Protein AF-A0A938U1B6-F1 (afdb_monomer_lite)

Secondary structure (DSSP, 8-state):
--------------PPP------PPTTPPPB-TTSSBHHHHHHHHHH--EEE-TTS-EEE---EEEEE--S-TTSS---TT--HHHHHHHHT---B--EEEEESSSEEEEEE--TTS---EEEEEEE--TTSEEEEEEEE--BTT-SSSHHHHHHHHHHHHHH-EEEEEEE-TTS-EEEEEEETT--SS---SSSS--SS--SSEEPPPEEEETTTTTTSEEEEEEEETTS-TTGGGHHHHEEEEE-

Sequence (247 aa):
MSPLNHLGIRSSSTTPASAAAATTRAGESPAGRDGVPLALHAAAEQQEQQYTNEDGTTRTVRYDGREMPFGSVNRAQLPAGSFAAMLRKMQGSRDAGNAMVVADNATLHTLTYCYGTHKPMEAWLTKVPEDGKLKMNMLLTPSTHAGSTPEDKRKNFDLFGRTNVYNLEVIYPDDTRDRMKFDVQGNSPPVHDAKNPAERGETATASPEFTIDLKKWAGKDVRIRGWADGSAGAEGYIEHRETILHL

pLDDT: mean 75.56, std 18.54, range [31.98, 97.81]

Structure (mmCIF, N/CA/C/O backbone):
data_AF-A0A938U1B6-F1
#
_entry.id   AF-A0A938U1B6-F1
#
loop_
_atom_site.group_PDB
_atom_site.id
_atom_site.type_symbol
_atom_site.label_atom_id
_atom_site.label_alt_id
_atom_site.label_comp_id
_atom_site.label_asym_id
_atom_site.label_entity_id
_atom_site.label_seq_id
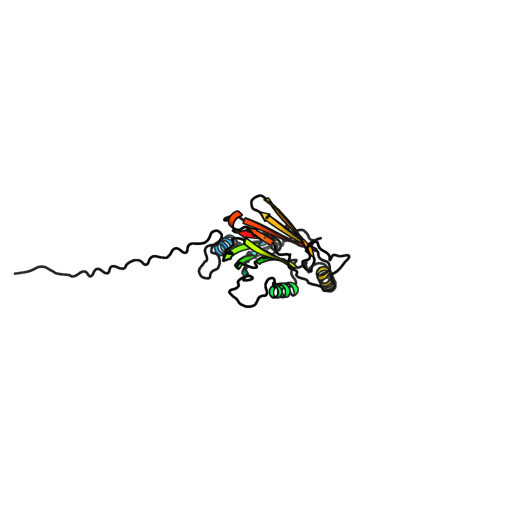_atom_site.pdbx_PDB_ins_code
_atom_site.Cartn_x
_atom_site.Cartn_y
_atom_site.Cartn_z
_atom_site.occupancy
_atom_site.B_iso_or_equiv
_atom_site.auth_seq_id
_atom_site.auth_comp_id
_atom_site.auth_asym_id
_atom_site.auth_atom_id
_atom_site.pdbx_PDB_model_num
ATOM 1 N N . MET A 1 1 ? -62.631 43.505 53.073 1.00 39.62 1 MET A N 1
ATOM 2 C CA . MET A 1 1 ? -62.264 43.815 51.673 1.00 39.62 1 MET A CA 1
ATOM 3 C C . MET A 1 1 ? -60.779 43.524 51.497 1.00 39.62 1 MET A C 1
ATOM 5 O O . MET A 1 1 ? -60.058 43.718 52.467 1.00 39.62 1 MET A O 1
ATOM 9 N N . SER A 1 2 ? -60.402 43.052 50.300 1.00 34.91 2 SER A N 1
ATOM 10 C CA . SER A 1 2 ? -59.118 42.460 49.850 1.00 34.91 2 SER A CA 1
ATOM 11 C C . SER A 1 2 ? -59.085 40.925 49.816 1.00 34.91 2 SER A C 1
ATOM 13 O O . SER A 1 2 ? -58.928 40.296 50.861 1.00 34.91 2 SER A O 1
ATOM 15 N N . PRO A 1 3 ? -59.175 40.312 48.619 1.00 44.16 3 PRO A N 1
ATOM 16 C CA . PRO A 1 3 ? -58.625 38.995 48.348 1.00 44.16 3 PRO A CA 1
ATOM 17 C C . PRO A 1 3 ? -57.293 39.069 47.582 1.00 44.16 3 PRO A C 1
ATOM 19 O O . PRO A 1 3 ? -57.004 40.012 46.845 1.00 44.16 3 PRO A O 1
ATOM 22 N N . LEU A 1 4 ? -56.498 38.029 47.817 1.00 36.12 4 LEU A N 1
ATOM 23 C CA . LEU A 1 4 ? -55.149 37.768 47.331 1.00 36.12 4 LEU A CA 1
ATOM 24 C C . LEU A 1 4 ? -55.102 37.268 45.874 1.00 36.12 4 LEU A C 1
ATOM 26 O O . LEU A 1 4 ? -55.950 36.501 45.429 1.00 36.12 4 LEU A O 1
ATOM 30 N N . ASN A 1 5 ? -54.031 37.699 45.207 1.00 39.53 5 ASN A N 1
ATOM 31 C CA . ASN A 1 5 ? -53.313 37.176 44.038 1.00 39.53 5 ASN A CA 1
ATOM 32 C C . ASN A 1 5 ? -53.660 35.774 43.488 1.00 39.53 5 ASN A C 1
ATOM 34 O O . ASN A 1 5 ? -53.500 34.767 44.173 1.00 39.53 5 ASN A O 1
ATOM 38 N N . HIS A 1 6 ? -53.850 35.711 42.163 1.00 35.19 6 HIS A N 1
ATOM 39 C CA . HIS A 1 6 ? -53.459 34.567 41.331 1.00 35.19 6 HIS A CA 1
ATOM 40 C C . HIS A 1 6 ? -52.588 35.044 40.155 1.00 35.19 6 HIS A C 1
ATOM 42 O O . HIS A 1 6 ? -53.085 35.618 39.191 1.00 35.19 6 HIS A O 1
ATOM 48 N N . LEU A 1 7 ? -51.279 34.781 40.236 1.00 40.59 7 LEU A N 1
ATOM 49 C CA . LEU A 1 7 ? -50.362 34.771 39.094 1.00 40.59 7 LEU A CA 1
ATOM 50 C C . LEU A 1 7 ? -50.188 33.315 38.655 1.00 40.59 7 LEU A C 1
ATOM 52 O O . LEU A 1 7 ? -49.703 32.482 39.419 1.00 40.59 7 LEU A O 1
ATOM 56 N N . GLY A 1 8 ? -50.631 33.008 37.437 1.00 31.98 8 GLY A N 1
ATOM 57 C CA . GLY A 1 8 ? -50.457 31.704 36.810 1.00 31.98 8 GLY A CA 1
ATOM 58 C C . GLY A 1 8 ? -49.044 31.539 36.255 1.00 31.98 8 GLY A C 1
ATOM 59 O O . GLY A 1 8 ? -48.607 32.330 35.422 1.00 31.98 8 GLY A O 1
ATOM 60 N N . ILE A 1 9 ? -48.353 30.482 36.678 1.00 38.78 9 ILE A N 1
ATOM 61 C CA . ILE A 1 9 ? -47.115 30.004 36.056 1.00 38.78 9 ILE A CA 1
ATOM 62 C C . ILE A 1 9 ? -47.492 28.840 35.135 1.00 38.78 9 ILE A C 1
ATOM 64 O O . ILE A 1 9 ? -47.982 27.807 35.587 1.00 38.78 9 ILE A O 1
ATOM 68 N N . ARG A 1 10 ? -47.283 29.021 33.826 1.00 35.53 10 ARG A N 1
ATOM 69 C CA . ARG A 1 10 ? -47.356 27.944 32.831 1.00 35.53 10 ARG A CA 1
ATOM 70 C C . ARG A 1 10 ? -46.094 27.089 32.943 1.00 35.53 10 ARG A C 1
ATOM 72 O O . ARG A 1 10 ? -44.995 27.582 32.717 1.00 35.53 10 ARG A O 1
ATOM 79 N N . SER A 1 11 ? -46.273 25.815 33.273 1.00 34.19 11 SER A N 1
ATOM 80 C CA . SER A 1 11 ? -45.256 24.769 33.160 1.00 34.19 11 SER A CA 1
ATOM 81 C C . SER A 1 11 ? -45.186 24.300 31.703 1.00 34.19 11 SER A C 1
ATOM 83 O O . SER A 1 11 ? -46.163 23.769 31.177 1.00 34.19 11 SER A O 1
ATOM 85 N N . SER A 1 12 ? -44.054 24.529 31.034 1.00 34.47 12 SER A N 1
ATOM 86 C CA . SER A 1 12 ? -43.711 23.894 29.760 1.00 34.47 12 SER A CA 1
ATOM 87 C C . SER A 1 12 ? -42.763 22.730 30.040 1.00 34.47 12 SER A C 1
ATOM 89 O O . SER A 1 12 ? -41.571 22.931 30.270 1.00 34.47 12 SER A O 1
ATOM 91 N N . SER A 1 13 ? -43.301 21.512 30.050 1.00 32.75 13 SER A N 1
ATOM 92 C CA . SER A 1 13 ? -42.520 20.279 30.103 1.00 32.75 13 SER A CA 1
ATOM 93 C C . SER A 1 13 ? -41.942 19.981 28.720 1.00 32.75 13 SER A C 1
ATOM 95 O O . SER A 1 13 ? -42.639 19.466 27.845 1.00 32.75 13 SER A O 1
ATOM 97 N N . THR A 1 14 ? -40.671 20.308 28.512 1.00 36.09 14 THR A N 1
ATOM 98 C CA . THR A 1 14 ? -39.920 19.865 27.335 1.00 36.09 14 THR A CA 1
ATOM 99 C C . THR A 1 14 ? -39.273 18.526 27.667 1.00 36.09 14 THR A C 1
ATOM 101 O O . THR A 1 14 ? -38.327 18.457 28.448 1.00 36.09 14 THR A O 1
ATOM 104 N N . THR A 1 15 ? -39.807 17.446 27.104 1.00 36.59 15 THR A N 1
ATOM 105 C CA . THR A 1 15 ? -39.179 16.121 27.121 1.00 36.59 15 THR A CA 1
ATOM 106 C C . THR A 1 15 ? -37.847 16.196 26.363 1.00 36.59 15 THR A C 1
ATOM 108 O O . THR A 1 15 ? -37.857 16.635 25.210 1.00 36.59 15 THR A O 1
ATOM 111 N N . PRO A 1 16 ? -36.698 15.789 26.932 1.00 35.81 16 PRO A N 1
ATOM 112 C CA . PRO A 1 16 ? -35.475 15.695 26.151 1.00 35.81 16 PRO A CA 1
ATOM 113 C C . PRO A 1 16 ? -35.579 14.505 25.192 1.00 35.81 16 PRO A C 1
ATOM 115 O O . PRO A 1 16 ? -35.903 13.384 25.589 1.00 35.81 16 PRO A O 1
ATOM 118 N N . ALA A 1 17 ? -35.322 14.776 23.913 1.00 36.19 17 ALA A N 1
ATOM 119 C CA . ALA A 1 17 ? -35.191 13.765 22.880 1.00 36.19 17 ALA A CA 1
ATOM 120 C C . ALA A 1 17 ? -34.082 12.774 23.268 1.00 36.19 17 ALA A C 1
ATOM 122 O O . ALA A 1 17 ? -32.945 13.164 23.533 1.00 36.19 17 ALA A O 1
ATOM 123 N N . SER A 1 18 ? -34.429 11.489 23.297 1.00 34.28 18 SER A N 1
ATOM 124 C CA . SER A 1 18 ? -33.468 10.394 23.368 1.00 34.28 18 SER A CA 1
ATOM 125 C C . SER A 1 18 ? -32.568 10.466 22.133 1.00 34.28 18 SER A C 1
ATOM 127 O O . SER A 1 18 ? -33.014 10.235 21.010 1.00 34.28 18 SER A O 1
ATOM 129 N N . ALA A 1 19 ? -31.300 10.823 22.340 1.00 34.53 19 ALA A N 1
ATOM 130 C CA . ALA A 1 19 ? -30.261 10.577 21.358 1.00 34.53 19 ALA A CA 1
ATOM 131 C C . ALA A 1 19 ? -30.097 9.057 21.249 1.00 34.53 19 ALA A C 1
ATOM 133 O O . ALA A 1 19 ? -29.656 8.403 22.195 1.00 34.53 19 ALA A O 1
ATOM 134 N N . ALA A 1 20 ? -30.500 8.493 20.112 1.00 34.78 20 ALA A N 1
ATOM 135 C CA . ALA A 1 20 ? -30.163 7.125 19.765 1.00 34.78 20 ALA A CA 1
ATOM 136 C C . ALA A 1 20 ? -28.633 7.022 19.716 1.00 34.78 20 ALA A C 1
ATOM 138 O O . ALA A 1 20 ? -27.992 7.609 18.845 1.00 34.78 20 ALA A O 1
ATOM 139 N N . ALA A 1 21 ? -28.044 6.317 20.681 1.00 35.62 21 ALA A N 1
ATOM 140 C CA . ALA A 1 21 ? -26.639 5.954 20.631 1.00 35.62 21 ALA A CA 1
ATOM 141 C C . ALA A 1 21 ? -26.444 5.037 19.417 1.00 35.62 21 ALA A C 1
ATOM 143 O O . ALA A 1 21 ? -26.919 3.899 19.409 1.00 35.62 21 ALA A O 1
ATOM 144 N N . AL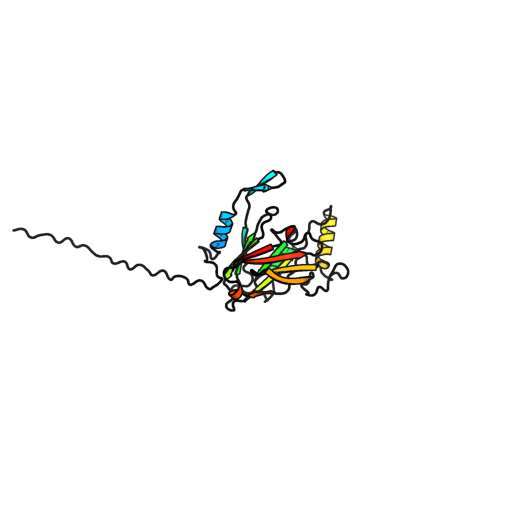A A 1 22 ? -25.797 5.554 18.372 1.00 42.47 22 ALA A N 1
ATOM 145 C CA . ALA A 1 22 ? -25.368 4.754 17.238 1.00 42.47 22 ALA A CA 1
ATOM 146 C C . ALA A 1 22 ? -24.480 3.625 17.774 1.00 42.47 22 ALA A C 1
ATOM 148 O O . ALA A 1 22 ? -23.409 3.869 18.324 1.00 42.47 22 ALA A O 1
ATOM 149 N N . THR A 1 23 ? -24.976 2.393 17.698 1.00 43.81 23 THR A N 1
ATOM 150 C CA . THR A 1 23 ? -24.234 1.212 18.131 1.00 43.81 23 THR A CA 1
ATOM 151 C C . THR A 1 23 ? -23.171 0.940 17.073 1.00 43.81 23 THR A C 1
ATOM 153 O O . THR A 1 23 ? -23.489 0.418 16.007 1.00 43.81 23 THR A O 1
ATOM 156 N N . THR A 1 24 ? -21.930 1.352 17.323 1.00 54.09 24 THR A N 1
ATOM 157 C CA . THR A 1 24 ? -20.791 1.019 16.461 1.00 54.09 24 THR A CA 1
ATOM 158 C C . THR A 1 24 ? -20.561 -0.491 16.495 1.00 54.09 24 THR A C 1
ATOM 160 O O . THR A 1 24 ? -20.543 -1.104 17.568 1.00 54.09 24 THR A O 1
ATOM 163 N N . ARG A 1 25 ? -20.437 -1.125 15.321 1.00 58.84 25 ARG A N 1
ATOM 164 C CA . ARG A 1 25 ? -20.081 -2.550 15.243 1.00 58.84 25 ARG A CA 1
ATOM 165 C C . ARG A 1 25 ? -18.622 -2.731 15.678 1.00 58.84 25 ARG A C 1
ATOM 167 O O . ARG A 1 25 ? -17.816 -1.809 15.581 1.00 58.84 25 ARG A O 1
ATOM 174 N N . ALA A 1 26 ? -18.275 -3.927 16.154 1.00 55.03 26 ALA A N 1
ATOM 175 C CA . ALA A 1 26 ? -16.887 -4.258 16.477 1.00 55.03 26 ALA A CA 1
ATOM 176 C C . ALA A 1 26 ? -15.995 -4.044 15.237 1.00 55.03 26 ALA A C 1
ATOM 178 O O . ALA A 1 26 ? -16.242 -4.652 14.196 1.00 55.03 26 ALA A O 1
ATOM 179 N N . GLY A 1 27 ? -15.004 -3.160 15.365 1.00 56.97 27 GLY A N 1
ATOM 180 C CA . GLY A 1 27 ? -14.066 -2.772 14.307 1.00 56.97 27 GLY A CA 1
ATOM 181 C C . GLY A 1 27 ? -14.443 -1.536 13.483 1.00 56.97 27 GLY A C 1
ATOM 182 O O . GLY A 1 27 ? -13.668 -1.120 12.626 1.00 56.97 27 GLY A O 1
ATOM 183 N N . GLU A 1 28 ? -15.611 -0.921 13.711 1.00 62.47 28 GLU A N 1
ATOM 184 C CA . GLU A 1 28 ? -15.949 0.368 13.092 1.00 62.47 28 GLU A CA 1
ATOM 185 C C . GLU A 1 28 ? -15.424 1.526 13.937 1.00 62.47 28 GLU A C 1
ATOM 187 O O . GLU A 1 28 ? -15.750 1.660 15.121 1.00 62.47 28 GLU A O 1
ATOM 192 N N . SER A 1 29 ? -14.646 2.409 13.308 1.00 66.38 29 SER A N 1
ATOM 193 C CA . SER A 1 29 ? -14.260 3.664 13.945 1.00 66.38 29 SER A CA 1
ATOM 194 C C . SER A 1 29 ? -15.467 4.607 14.035 1.00 66.38 29 SER A C 1
ATOM 196 O O . SER A 1 29 ? -16.213 4.733 13.060 1.00 66.38 29 SER A O 1
ATOM 198 N N . PRO A 1 30 ? -15.659 5.328 15.157 1.00 70.88 30 PRO A N 1
ATOM 199 C CA . PRO A 1 30 ? -16.681 6.363 15.247 1.00 70.88 30 PRO A CA 1
ATOM 200 C C . PRO A 1 30 ? -16.504 7.398 14.128 1.00 70.88 30 PRO A C 1
ATOM 202 O O . PRO A 1 30 ? -15.424 7.977 13.973 1.00 70.88 30 PRO A O 1
ATOM 205 N N . ALA A 1 31 ? -17.559 7.629 13.349 1.00 67.50 31 ALA A N 1
ATOM 206 C CA . ALA A 1 31 ? -17.543 8.582 12.247 1.00 67.50 31 ALA A CA 1
ATOM 207 C C . ALA A 1 31 ? -17.801 10.020 12.733 1.00 67.50 31 ALA A C 1
ATOM 209 O O . ALA A 1 31 ? -18.664 10.265 13.578 1.00 67.50 31 ALA A O 1
ATOM 210 N N . GLY A 1 32 ? -17.047 10.973 12.185 1.00 64.56 32 GLY A N 1
ATOM 211 C CA . 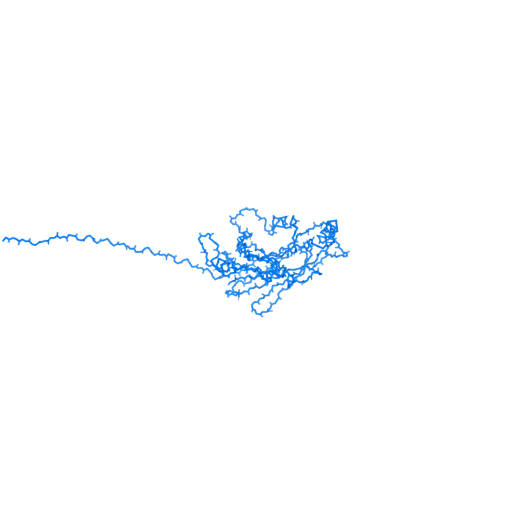GLY A 1 32 ? -17.211 12.410 12.380 1.00 64.56 32 GLY A CA 1
ATOM 212 C C . GLY A 1 32 ? -18.303 13.013 11.495 1.00 64.56 32 GLY A C 1
ATOM 213 O O . GLY A 1 32 ? -19.077 12.302 10.852 1.00 64.56 32 GLY A O 1
ATOM 214 N N . ARG A 1 33 ? -18.358 14.352 11.454 1.00 56.12 33 ARG A N 1
ATOM 215 C CA . ARG A 1 33 ? -19.438 15.138 10.818 1.00 56.12 33 ARG A CA 1
ATOM 216 C C . ARG A 1 33 ? -19.675 14.826 9.329 1.00 56.12 33 ARG A C 1
ATOM 218 O O . ARG A 1 33 ? -20.780 15.069 8.860 1.00 56.12 33 ARG A O 1
ATOM 225 N N . ASP A 1 34 ? -18.700 14.209 8.658 1.00 64.69 34 ASP A N 1
ATOM 226 C CA . ASP A 1 34 ? -18.718 13.896 7.223 1.00 64.69 34 ASP A CA 1
ATOM 227 C C . ASP A 1 34 ? -18.540 12.393 6.914 1.00 64.69 34 ASP A C 1
ATOM 229 O O . ASP A 1 34 ? -18.235 12.015 5.787 1.00 64.69 34 ASP A O 1
ATOM 233 N N . GLY A 1 35 ? -18.692 11.510 7.908 1.00 68.25 35 GLY A N 1
ATOM 234 C CA . GLY A 1 35 ? -18.489 10.066 7.727 1.00 68.25 35 GLY A CA 1
ATOM 235 C C . GLY A 1 35 ? -17.031 9.605 7.846 1.00 68.25 35 GLY A C 1
ATOM 236 O O . GLY A 1 35 ? -16.793 8.408 7.947 1.00 68.25 35 GLY A O 1
ATOM 237 N N . VAL A 1 36 ? -16.067 10.531 7.892 1.00 72.44 36 VAL A N 1
ATOM 238 C CA . VAL A 1 36 ? -14.632 10.260 8.106 1.00 72.44 36 VAL A CA 1
ATOM 239 C C . VAL A 1 36 ? -14.374 9.843 9.563 1.00 72.44 36 VAL A C 1
ATOM 241 O O . VAL A 1 36 ? -14.959 10.450 10.462 1.00 72.44 36 VAL A O 1
ATOM 244 N N . PRO A 1 37 ? -13.502 8.855 9.849 1.00 80.25 37 PRO A N 1
ATOM 245 C CA . PRO A 1 37 ? -13.178 8.449 11.216 1.00 80.25 37 PRO A CA 1
ATOM 246 C C . PRO A 1 37 ? -12.683 9.609 12.082 1.00 80.25 37 PRO A C 1
ATOM 248 O O . PRO A 1 37 ? -11.745 10.313 11.710 1.00 80.25 37 PRO A O 1
ATOM 251 N N . LEU A 1 38 ? -13.240 9.757 13.287 1.00 82.50 38 LEU A N 1
ATOM 252 C CA . LEU A 1 38 ? -12.727 10.712 14.279 1.00 82.50 38 LEU A CA 1
ATOM 253 C C . LEU A 1 38 ? -11.267 10.420 14.645 1.00 82.50 38 LEU A C 1
ATOM 255 O O . LEU A 1 38 ? -10.491 11.347 14.855 1.00 82.50 38 LEU A O 1
ATOM 259 N N . ALA A 1 39 ? -10.888 9.140 14.674 1.00 81.94 39 ALA A N 1
ATOM 260 C CA . ALA A 1 39 ? -9.518 8.713 14.935 1.00 81.94 39 ALA A CA 1
ATOM 261 C C . ALA A 1 39 ? -8.533 9.236 13.879 1.00 81.94 39 ALA A C 1
ATOM 263 O O . ALA A 1 39 ? -7.440 9.656 14.242 1.00 81.94 39 ALA A O 1
ATOM 264 N N . LEU A 1 40 ? -8.943 9.302 12.605 1.00 81.94 40 LEU A N 1
ATOM 265 C CA . LEU A 1 40 ? -8.117 9.881 11.547 1.00 81.94 40 LEU A CA 1
ATOM 266 C C . LEU A 1 40 ? -7.884 11.371 11.791 1.00 81.94 40 LEU A C 1
ATOM 268 O O . LEU A 1 40 ? -6.753 11.821 11.666 1.00 81.94 40 LEU A O 1
ATOM 272 N N . HIS A 1 41 ? -8.920 12.132 12.163 1.00 79.31 41 HIS A N 1
ATOM 273 C CA . HIS A 1 41 ? -8.771 13.556 12.487 1.00 79.31 41 HIS A CA 1
ATOM 274 C C . HIS A 1 41 ? -7.870 13.777 13.704 1.00 79.31 41 HIS A C 1
ATOM 276 O O . HIS A 1 41 ? -6.988 14.626 13.664 1.00 79.31 41 HIS A O 1
ATOM 282 N N . ALA A 1 42 ? -8.043 12.977 14.757 1.00 82.50 42 ALA A N 1
ATOM 283 C CA . ALA A 1 42 ? -7.194 13.057 15.939 1.00 82.50 42 ALA A CA 1
ATOM 284 C C . ALA A 1 42 ? -5.731 12.705 15.617 1.00 82.50 42 ALA A C 1
ATOM 286 O O . ALA A 1 42 ? -4.826 13.391 16.087 1.00 82.50 42 ALA A O 1
ATOM 287 N N . ALA A 1 43 ? -5.490 11.673 14.802 1.00 81.75 43 ALA A N 1
ATOM 288 C CA . ALA A 1 43 ? -4.150 11.309 14.347 1.00 81.75 43 ALA A CA 1
ATOM 289 C C . ALA A 1 43 ? -3.539 12.428 13.491 1.00 81.75 43 ALA A C 1
ATOM 291 O O . ALA A 1 43 ? -2.445 12.898 13.778 1.00 81.75 43 ALA A O 1
ATOM 292 N N . ALA A 1 44 ? -4.281 12.930 12.507 1.00 80.06 44 ALA A N 1
ATOM 293 C CA . ALA A 1 44 ? -3.922 14.091 11.699 1.00 80.06 44 ALA A CA 1
ATOM 294 C C . ALA A 1 44 ? -3.486 15.298 12.555 1.00 80.06 44 ALA A C 1
ATOM 296 O O . ALA A 1 44 ? -2.379 15.808 12.386 1.00 80.06 44 ALA A O 1
ATOM 297 N N . GLU A 1 45 ? -4.309 15.708 13.522 1.00 80.38 45 GLU A N 1
ATOM 298 C CA . GLU A 1 45 ? -4.014 16.823 14.430 1.00 80.38 45 GLU A CA 1
ATOM 299 C C . GLU A 1 45 ? -2.768 16.567 15.291 1.00 80.38 45 GLU A C 1
ATOM 301 O O . GLU A 1 45 ? -1.918 17.445 15.432 1.00 80.38 45 GLU A O 1
ATOM 306 N N . GLN A 1 46 ? -2.614 15.359 15.844 1.00 78.75 46 GLN A N 1
ATOM 307 C CA . GLN A 1 46 ? -1.440 14.995 16.650 1.00 78.75 46 GLN A CA 1
ATOM 308 C C . GLN A 1 46 ? -0.136 15.048 15.846 1.00 78.75 46 GLN A C 1
ATOM 310 O O . GLN A 1 46 ? 0.934 15.350 16.387 1.00 78.75 46 GLN A O 1
ATOM 315 N N . GLN A 1 47 ? -0.224 14.729 14.558 1.00 73.38 47 GLN A N 1
ATOM 316 C CA . GLN A 1 47 ? 0.919 14.602 13.662 1.00 73.38 47 GLN A CA 1
ATOM 317 C C . GLN A 1 47 ? 1.237 15.908 12.928 1.00 73.38 47 GLN A C 1
ATOM 319 O O . GLN A 1 47 ? 2.283 15.998 12.277 1.00 73.38 47 GLN A O 1
ATOM 324 N N . GLU A 1 48 ? 0.387 16.931 13.058 1.00 74.62 48 GLU A N 1
ATOM 325 C CA . GLU A 1 48 ? 0.623 18.254 12.494 1.00 74.62 48 GLU A CA 1
ATOM 326 C C . GLU A 1 48 ? 1.743 18.972 13.248 1.00 74.62 48 GLU A C 1
ATOM 328 O O . GLU A 1 48 ? 1.544 19.675 14.237 1.00 74.62 48 GLU A O 1
ATOM 333 N N . GLN A 1 49 ? 2.970 18.772 12.781 1.00 70.31 49 GLN A N 1
ATOM 334 C CA . GLN A 1 49 ? 4.158 19.395 13.348 1.00 70.31 49 GLN A CA 1
ATOM 335 C C . GLN A 1 49 ? 5.056 19.907 12.220 1.00 70.31 49 GLN A C 1
ATOM 337 O O . GLN A 1 49 ? 5.020 19.420 11.086 1.00 70.31 49 GLN A O 1
ATOM 342 N N . GLN A 1 50 ? 5.861 20.927 12.510 1.00 68.62 50 GLN A N 1
ATOM 343 C CA . GLN A 1 50 ? 6.909 21.365 11.593 1.00 68.62 50 GLN A CA 1
ATOM 344 C C . GLN A 1 50 ? 8.094 20.404 11.704 1.00 68.62 50 GLN A C 1
ATOM 346 O O . GLN A 1 50 ? 8.594 20.149 12.796 1.00 68.62 50 GLN A O 1
ATOM 351 N N . TYR A 1 51 ? 8.531 19.874 10.569 1.00 66.62 51 TYR A N 1
ATOM 352 C CA . TYR A 1 51 ? 9.664 18.969 10.447 1.00 66.62 51 TYR A CA 1
ATOM 353 C C . TYR A 1 51 ? 10.790 19.655 9.674 1.00 66.62 51 TYR A C 1
ATOM 355 O O . TYR A 1 51 ? 10.542 20.313 8.662 1.00 66.62 51 TYR A O 1
ATOM 363 N N . THR A 1 52 ? 12.028 19.505 10.140 1.00 67.19 52 THR A N 1
ATOM 364 C CA . THR A 1 52 ? 13.220 19.981 9.430 1.00 67.19 52 THR A CA 1
ATOM 365 C C . THR A 1 52 ? 13.901 18.786 8.782 1.00 67.19 52 THR A C 1
ATOM 367 O O . THR A 1 52 ? 14.335 17.874 9.480 1.00 67.19 52 THR A O 1
ATOM 370 N N . ASN A 1 53 ? 13.973 18.796 7.454 1.00 65.31 53 ASN A N 1
ATOM 371 C CA . ASN A 1 53 ? 14.629 17.762 6.659 1.00 65.31 53 ASN A CA 1
ATOM 372 C C . ASN A 1 53 ? 16.151 17.756 6.890 1.00 65.31 53 ASN A C 1
ATOM 374 O O . ASN A 1 53 ? 16.727 18.749 7.339 1.00 65.31 53 ASN A O 1
ATOM 378 N N . GLU A 1 54 ? 16.820 16.669 6.490 1.00 61.53 54 GLU A N 1
ATOM 379 C CA . GLU A 1 54 ? 18.291 16.560 6.513 1.00 61.53 54 GLU A CA 1
ATOM 380 C C . GLU A 1 54 ? 18.994 17.660 5.697 1.00 61.53 54 GLU A C 1
ATOM 382 O O . GLU A 1 54 ? 20.116 18.051 6.011 1.00 61.53 54 GLU A O 1
ATOM 387 N N . ASP A 1 55 ? 18.321 18.206 4.680 1.00 67.75 55 ASP A N 1
ATOM 388 C CA . ASP A 1 55 ? 18.805 19.325 3.863 1.00 67.75 55 ASP A CA 1
ATOM 389 C C . ASP A 1 55 ? 18.629 20.710 4.528 1.00 67.75 55 ASP A C 1
ATOM 391 O O . ASP A 1 55 ? 18.917 21.739 3.915 1.00 67.75 55 ASP A O 1
ATOM 395 N N . GLY A 1 56 ? 18.147 20.751 5.776 1.00 71.19 56 GLY A N 1
ATOM 396 C CA . GLY A 1 56 ? 17.912 21.970 6.550 1.00 71.19 56 GLY A CA 1
ATOM 397 C C . GLY A 1 56 ? 16.620 22.711 6.199 1.00 71.19 56 GLY A C 1
ATOM 398 O O . GLY A 1 56 ? 16.344 23.756 6.790 1.00 71.19 56 GLY A O 1
ATOM 399 N N . THR A 1 57 ? 15.805 22.205 5.265 1.00 71.44 57 THR A N 1
ATOM 400 C CA . THR A 1 57 ? 14.520 22.828 4.925 1.00 71.44 57 THR A CA 1
ATOM 401 C C . THR A 1 57 ? 13.432 22.452 5.927 1.00 71.44 57 THR A C 1
ATOM 403 O O . THR A 1 57 ? 13.219 21.279 6.229 1.00 71.44 57 THR A O 1
ATOM 406 N N . THR A 1 58 ? 12.692 23.446 6.421 1.00 70.44 58 THR A N 1
ATOM 407 C CA . THR A 1 58 ? 11.517 23.209 7.269 1.00 70.44 58 THR A CA 1
ATOM 408 C C . THR A 1 58 ? 10.272 23.028 6.407 1.00 70.44 58 THR A C 1
ATOM 410 O O . THR A 1 58 ? 9.973 23.844 5.532 1.00 70.44 58 THR A O 1
ATOM 413 N N . ARG A 1 59 ? 9.513 21.963 6.663 1.00 65.00 59 ARG A N 1
ATOM 414 C CA . ARG A 1 59 ? 8.214 21.686 6.048 1.00 65.00 59 ARG A CA 1
ATOM 415 C C . ARG A 1 59 ? 7.218 21.300 7.128 1.00 65.00 59 ARG A C 1
ATOM 417 O O . ARG A 1 59 ? 7.545 20.564 8.049 1.00 65.00 59 ARG A O 1
ATOM 424 N N . THR A 1 60 ? 5.977 21.748 7.004 1.00 64.06 60 THR A N 1
ATOM 425 C CA . THR A 1 60 ? 4.886 21.128 7.764 1.00 64.06 60 THR A CA 1
ATOM 426 C C . THR A 1 60 ? 4.774 19.671 7.327 1.00 64.06 60 THR A C 1
ATOM 428 O O . THR A 1 60 ? 4.815 19.403 6.120 1.00 64.06 60 THR A O 1
ATOM 431 N N . VAL A 1 61 ? 4.616 18.744 8.275 1.00 65.00 61 VAL A N 1
ATOM 432 C CA . VAL A 1 61 ? 4.156 17.384 7.975 1.00 65.00 61 VAL A CA 1
ATOM 433 C C . VAL A 1 61 ? 2.755 17.524 7.387 1.00 65.00 61 VAL A C 1
ATOM 435 O O . VAL A 1 61 ? 1.763 17.627 8.100 1.00 65.00 61 VAL A O 1
ATOM 438 N N . ARG A 1 62 ? 2.685 17.647 6.060 1.00 59.16 62 ARG A N 1
ATOM 439 C CA . ARG A 1 62 ? 1.419 17.678 5.341 1.00 59.16 62 ARG A CA 1
ATOM 440 C C . ARG A 1 62 ? 0.938 16.247 5.253 1.00 59.16 62 ARG A C 1
ATOM 442 O O . ARG A 1 62 ? 1.566 15.430 4.586 1.00 59.16 62 ARG A O 1
ATOM 449 N N . TYR A 1 63 ? -0.161 15.974 5.928 1.00 63.19 63 TYR A N 1
ATOM 450 C CA . TYR A 1 63 ? -0.926 14.770 5.708 1.00 63.19 63 TYR A CA 1
ATOM 451 C C . TYR A 1 63 ? -2.085 15.079 4.763 1.00 63.19 63 TYR A C 1
ATOM 453 O O . TYR A 1 63 ? -2.606 16.194 4.717 1.00 63.19 63 TYR A O 1
ATOM 461 N N . ASP A 1 64 ? -2.468 14.079 3.984 1.00 58.09 64 ASP A N 1
ATOM 462 C CA . ASP A 1 64 ? -3.663 14.122 3.154 1.00 58.09 64 ASP A CA 1
ATOM 463 C C . ASP A 1 64 ? -4.587 13.022 3.671 1.00 58.09 64 ASP A C 1
ATOM 465 O O . ASP A 1 64 ? -4.254 11.836 3.594 1.00 58.09 64 ASP A O 1
ATOM 469 N N . GLY A 1 65 ? -5.699 13.424 4.288 1.00 59.75 65 GLY A N 1
ATOM 470 C CA . GLY A 1 65 ? -6.749 12.507 4.707 1.00 59.75 65 GLY A CA 1
ATOM 471 C C . GLY A 1 65 ? -7.532 12.088 3.474 1.00 59.75 65 GLY A C 1
ATOM 472 O O . GLY A 1 65 ? -8.414 12.813 3.015 1.00 59.75 65 GLY A O 1
ATOM 473 N N . ARG A 1 66 ? -7.196 10.930 2.912 1.00 64.81 66 ARG A N 1
ATOM 474 C CA . ARG A 1 66 ? -7.833 10.423 1.698 1.00 64.81 66 ARG A CA 1
ATOM 475 C C . ARG A 1 66 ? -8.883 9.394 2.053 1.00 64.81 66 ARG A C 1
ATOM 477 O O . ARG A 1 66 ? -8.578 8.354 2.630 1.00 64.81 66 ARG A O 1
ATOM 484 N N . GLU A 1 67 ? -10.119 9.654 1.651 1.00 61.19 67 GLU A N 1
ATOM 485 C CA . GLU A 1 67 ? -11.086 8.576 1.496 1.00 61.19 67 GLU A CA 1
ATOM 486 C C . GLU A 1 67 ? -10.688 7.755 0.268 1.00 61.19 67 GLU A C 1
ATOM 488 O O . GLU A 1 67 ? -10.482 8.294 -0.824 1.00 61.19 67 GLU A O 1
ATOM 493 N N . MET A 1 68 ? -10.599 6.443 0.446 1.00 64.06 68 MET A N 1
ATOM 494 C CA . MET A 1 68 ? -10.343 5.489 -0.622 1.00 64.06 68 MET A CA 1
ATOM 495 C C . MET A 1 68 ? -11.595 4.614 -0.772 1.00 64.06 68 MET A C 1
ATOM 497 O O . MET A 1 68 ? -11.633 3.492 -0.264 1.00 64.06 68 MET A O 1
ATOM 501 N N . PRO A 1 69 ? -12.655 5.122 -1.442 1.00 49.53 69 PRO A N 1
ATOM 502 C CA . PRO A 1 69 ? -13.914 4.413 -1.605 1.00 49.53 69 PRO A CA 1
ATOM 503 C C . PRO A 1 69 ? -13.796 3.465 -2.794 1.00 49.53 69 PRO A C 1
ATOM 505 O O . PRO A 1 69 ? -14.375 3.680 -3.858 1.00 49.53 69 PRO A O 1
ATOM 508 N N . PHE A 1 70 ? -13.009 2.417 -2.639 1.00 56.28 70 PHE A N 1
ATOM 509 C CA . PHE A 1 70 ? -13.005 1.312 -3.581 1.00 56.28 70 PHE A CA 1
ATOM 510 C C . PHE A 1 70 ? -13.443 0.096 -2.774 1.00 56.28 70 PHE A C 1
ATOM 512 O O . PHE A 1 70 ? -12.959 -0.081 -1.666 1.00 56.28 70 PHE A O 1
ATOM 519 N N . GLY A 1 71 ? -14.486 -0.598 -3.247 1.00 45.22 71 GLY A N 1
ATOM 520 C CA . GLY A 1 71 ? -15.139 -1.688 -2.509 1.00 45.22 71 GLY A CA 1
ATOM 521 C C . GLY A 1 71 ? -16.510 -1.393 -1.876 1.00 45.22 71 GLY A C 1
ATOM 522 O O . GLY A 1 71 ? -17.045 -2.216 -1.135 1.00 45.22 71 GLY A O 1
ATOM 523 N N . SER A 1 72 ? -17.148 -0.256 -2.185 1.00 38.62 72 SER A N 1
ATOM 524 C CA . SER A 1 72 ? -18.552 -0.018 -1.813 1.00 38.62 72 SER A CA 1
ATOM 525 C C . SER A 1 72 ? -19.490 -0.369 -2.967 1.00 38.62 72 SER A C 1
ATOM 527 O O . SER A 1 72 ? -19.605 0.380 -3.937 1.00 38.62 72 SER A O 1
ATOM 529 N N . VAL A 1 73 ? -20.252 -1.458 -2.827 1.00 38.94 73 VAL A N 1
ATOM 530 C CA . VAL A 1 73 ? -21.375 -1.806 -3.726 1.00 38.94 73 VAL A CA 1
ATOM 531 C C . VAL A 1 73 ? -22.464 -0.718 -3.816 1.00 38.94 73 VAL A C 1
ATOM 533 O O . VAL A 1 73 ? -23.366 -0.830 -4.642 1.00 38.94 73 VAL A O 1
ATOM 536 N N . ASN A 1 74 ? -22.383 0.362 -3.022 1.00 36.09 74 ASN A N 1
ATOM 537 C CA . ASN A 1 74 ? -23.325 1.486 -3.073 1.00 36.09 74 ASN A CA 1
ATOM 538 C C . ASN A 1 74 ? -22.965 2.576 -4.101 1.00 36.09 74 ASN A C 1
ATOM 540 O O . ASN A 1 74 ? -23.737 3.519 -4.271 1.00 36.09 74 ASN A O 1
ATOM 544 N N . ARG A 1 75 ? -21.846 2.460 -4.829 1.00 34.31 75 ARG A N 1
ATOM 545 C CA . ARG A 1 75 ? -21.643 3.191 -6.090 1.00 34.31 75 ARG A CA 1
ATOM 546 C C . ARG A 1 75 ? -21.515 2.171 -7.212 1.00 34.31 75 ARG A C 1
ATOM 548 O O . ARG A 1 75 ? -20.494 1.509 -7.354 1.00 34.31 75 ARG A O 1
ATOM 555 N N . ALA A 1 76 ? -22.592 2.020 -7.976 1.00 32.56 76 ALA A N 1
ATOM 556 C CA . ALA A 1 76 ? -22.633 1.174 -9.156 1.00 32.56 76 ALA A CA 1
ATOM 557 C C . ALA A 1 76 ? -21.409 1.413 -10.066 1.00 32.56 76 ALA A C 1
ATOM 559 O O . ALA A 1 76 ? -21.043 2.559 -10.316 1.00 32.56 76 ALA A O 1
ATOM 560 N N . GLN A 1 77 ? -20.867 0.314 -10.607 1.00 37.09 77 GLN A N 1
ATOM 561 C CA . GLN A 1 77 ? -19.863 0.234 -11.683 1.00 37.09 77 GLN A CA 1
ATOM 562 C C . GLN A 1 77 ? -18.373 0.293 -11.310 1.00 37.09 77 GLN A C 1
ATOM 564 O O . GLN A 1 77 ? -17.601 1.011 -11.942 1.00 37.09 77 GLN A O 1
ATOM 569 N N . LEU A 1 78 ? -17.915 -0.589 -10.422 1.00 37.94 78 LEU A N 1
ATOM 570 C CA . LEU A 1 78 ? -16.594 -1.194 -10.619 1.00 37.94 78 LEU A CA 1
ATOM 571 C C . LEU A 1 78 ? -16.761 -2.720 -10.664 1.00 37.94 78 LEU A C 1
ATOM 573 O O . LEU A 1 78 ? -17.436 -3.264 -9.789 1.00 37.94 78 LEU A O 1
ATOM 577 N N . PRO A 1 79 ? -16.237 -3.416 -11.695 1.00 39.28 79 PRO A N 1
ATOM 578 C CA . PRO A 1 79 ? -16.216 -4.876 -11.711 1.00 39.28 79 PRO A CA 1
ATOM 579 C C . PRO A 1 79 ? -15.582 -5.411 -10.423 1.00 39.28 79 PRO A C 1
ATOM 581 O O . PRO A 1 79 ? -14.658 -4.788 -9.898 1.00 39.28 79 PRO A O 1
ATOM 584 N N . ALA A 1 80 ? -16.034 -6.571 -9.944 1.00 37.81 80 ALA A N 1
ATOM 585 C CA . ALA A 1 80 ? -15.328 -7.287 -8.883 1.00 37.81 80 ALA A CA 1
ATOM 586 C C . ALA A 1 80 ? -13.844 -7.452 -9.283 1.00 37.81 80 ALA A C 1
ATOM 588 O O . ALA A 1 80 ? -13.565 -7.906 -10.395 1.00 37.81 80 ALA A O 1
ATOM 589 N N . GLY A 1 81 ? -12.912 -7.006 -8.433 1.00 47.53 81 GLY A N 1
ATOM 590 C CA . GLY A 1 81 ? -11.465 -7.035 -8.695 1.00 47.53 81 GLY A CA 1
ATOM 591 C C . GLY A 1 81 ? -10.908 -5.941 -9.623 1.00 47.53 81 GLY A C 1
ATOM 592 O O . GLY A 1 81 ? -9.730 -5.974 -9.976 1.00 47.53 81 GLY A O 1
ATOM 593 N N . SER A 1 82 ? -11.698 -4.953 -10.060 1.00 54.62 82 SER A N 1
ATOM 594 C CA . SER A 1 82 ? -11.205 -3.897 -10.956 1.00 54.62 82 SER A CA 1
ATOM 595 C C . SER A 1 82 ? -10.747 -2.648 -10.188 1.00 54.62 82 SER A C 1
ATOM 597 O O . SER A 1 82 ? -11.463 -1.646 -10.106 1.00 54.62 82 SER A O 1
ATOM 599 N N . PHE A 1 83 ? -9.477 -2.627 -9.780 1.00 66.69 83 PHE A N 1
ATOM 600 C CA . PHE A 1 83 ? -8.762 -1.407 -9.358 1.00 66.69 83 PHE A CA 1
ATOM 601 C C . PHE A 1 83 ? -8.303 -0.534 -10.541 1.00 66.69 83 PHE A C 1
ATOM 603 O O . PHE A 1 83 ? -7.461 0.352 -10.397 1.00 66.69 83 PHE A O 1
ATOM 610 N N . ALA A 1 84 ? -8.856 -0.767 -11.735 1.00 66.88 84 ALA A N 1
ATOM 611 C CA . ALA A 1 84 ? -8.324 -0.290 -13.006 1.00 66.88 84 ALA A CA 1
ATOM 612 C C . ALA A 1 84 ? -8.197 1.240 -13.107 1.00 66.88 84 ALA A C 1
ATOM 614 O O . ALA A 1 84 ? -7.258 1.736 -13.719 1.00 66.88 84 ALA A O 1
ATOM 615 N N . ALA A 1 85 ? -9.114 2.015 -12.519 1.00 69.81 85 ALA A N 1
ATOM 616 C CA . ALA A 1 85 ? -9.012 3.478 -12.536 1.00 69.81 85 ALA A CA 1
ATOM 617 C C . ALA A 1 85 ? -7.822 3.985 -11.706 1.00 69.81 85 ALA A C 1
ATOM 619 O O . ALA A 1 85 ? -7.103 4.885 -12.141 1.00 69.81 85 ALA A O 1
ATOM 620 N N . MET A 1 86 ? -7.595 3.375 -10.542 1.00 73.81 86 MET A N 1
ATOM 621 C CA . MET A 1 86 ? -6.478 3.712 -9.670 1.00 73.81 86 MET A CA 1
ATOM 622 C C . MET A 1 86 ? -5.157 3.210 -10.245 1.00 73.81 86 MET A C 1
ATOM 624 O O . MET A 1 86 ? -4.202 3.974 -10.311 1.00 73.81 86 MET A O 1
ATOM 628 N N . LEU A 1 87 ? -5.135 1.978 -10.759 1.00 75.00 87 LEU A N 1
ATOM 629 C CA . LEU A 1 87 ? -3.991 1.433 -11.486 1.00 75.00 87 LEU A CA 1
ATOM 630 C C . LEU A 1 87 ? -3.603 2.333 -12.660 1.00 75.00 87 LEU A C 1
ATOM 632 O O . LEU A 1 87 ? -2.445 2.713 -12.753 1.00 75.00 87 LEU A O 1
ATOM 636 N N . ARG A 1 88 ? -4.556 2.789 -13.485 1.00 76.00 88 ARG A N 1
ATOM 637 C CA . ARG A 1 88 ? -4.275 3.749 -14.570 1.00 76.00 88 ARG A CA 1
ATOM 638 C C . ARG A 1 88 ? -3.697 5.068 -14.057 1.00 76.00 88 ARG A C 1
ATOM 640 O O . ARG A 1 88 ? -2.765 5.603 -14.652 1.00 76.00 88 ARG A O 1
ATOM 647 N N . LYS A 1 89 ? -4.235 5.599 -12.953 1.00 76.56 89 LYS A N 1
ATOM 648 C CA . LYS A 1 89 ? -3.707 6.817 -12.322 1.00 76.56 89 LYS A CA 1
ATOM 649 C C . LYS A 1 89 ? -2.272 6.607 -11.828 1.00 76.56 89 LYS A C 1
ATOM 651 O O . LYS A 1 89 ? -1.425 7.462 -12.065 1.00 76.56 89 LYS A O 1
ATOM 656 N N . MET A 1 90 ? -1.999 5.478 -11.177 1.00 78.75 90 MET A N 1
ATOM 657 C CA . MET A 1 90 ? -0.672 5.113 -10.679 1.00 78.75 90 MET A CA 1
ATOM 658 C C . MET A 1 90 ? 0.313 4.856 -11.824 1.00 78.75 90 MET A C 1
ATOM 660 O O . MET A 1 90 ? 1.440 5.327 -11.756 1.00 78.75 90 MET A O 1
ATOM 664 N N . GLN A 1 91 ? -0.124 4.219 -12.912 1.00 75.38 91 GLN A N 1
ATOM 665 C CA . GLN A 1 91 ? 0.677 3.997 -14.122 1.00 75.38 91 GLN A CA 1
ATOM 666 C C . GLN A 1 91 ? 1.090 5.313 -14.797 1.00 75.38 91 GLN A C 1
ATOM 668 O O . GLN A 1 91 ? 2.191 5.417 -15.333 1.00 75.38 91 GLN A O 1
ATOM 673 N N . GLY A 1 92 ? 0.226 6.333 -14.761 1.00 67.56 92 GLY A N 1
ATOM 674 C CA . GLY A 1 92 ? 0.534 7.679 -15.255 1.00 67.56 92 GLY A CA 1
ATOM 675 C C . GLY A 1 92 ? 1.355 8.541 -14.286 1.00 67.56 92 GLY A C 1
ATOM 676 O O . GLY A 1 92 ? 1.808 9.621 -14.668 1.00 67.56 92 GLY A O 1
ATOM 677 N N . SER A 1 93 ? 1.544 8.088 -13.045 1.00 67.38 93 SER A N 1
ATOM 678 C CA . SER A 1 93 ? 2.278 8.802 -12.004 1.00 67.38 93 SER A CA 1
ATOM 679 C C . SER A 1 93 ? 3.778 8.515 -12.095 1.00 67.38 93 SER A C 1
ATOM 681 O O . SER A 1 93 ? 4.205 7.365 -12.167 1.00 67.38 93 SER A O 1
ATOM 683 N N . ARG A 1 94 ? 4.605 9.564 -12.053 1.00 60.81 94 ARG A N 1
ATOM 684 C CA . ARG A 1 94 ? 6.064 9.439 -11.913 1.00 60.81 94 ARG A CA 1
ATOM 685 C C . ARG A 1 94 ? 6.438 9.627 -10.453 1.00 60.81 94 ARG A C 1
ATOM 687 O O . ARG A 1 94 ? 6.847 10.717 -10.065 1.00 60.81 94 ARG A O 1
ATOM 694 N N . ASP A 1 95 ? 6.229 8.585 -9.662 1.00 63.03 95 ASP A N 1
ATOM 695 C CA . ASP A 1 95 ? 6.491 8.612 -8.223 1.00 63.03 95 ASP A CA 1
ATOM 696 C C . ASP A 1 95 ? 7.600 7.624 -7.829 1.00 63.03 95 ASP A C 1
ATOM 698 O O . ASP A 1 95 ? 7.975 6.722 -8.593 1.00 63.03 95 ASP A O 1
ATOM 702 N N . ALA A 1 96 ? 8.148 7.808 -6.634 1.00 60.34 96 ALA A N 1
ATOM 703 C CA . ALA A 1 96 ? 9.247 7.044 -6.067 1.00 60.34 96 ALA A CA 1
ATOM 704 C C . ALA A 1 96 ? 8.786 5.688 -5.505 1.00 60.34 96 ALA A C 1
ATOM 706 O O . ALA A 1 96 ? 9.011 5.395 -4.342 1.00 60.34 96 ALA A O 1
ATOM 707 N N . GLY A 1 97 ? 8.172 4.831 -6.326 1.00 68.94 97 GLY A N 1
ATOM 708 C CA . GLY A 1 97 ? 7.803 3.466 -5.937 1.00 68.94 97 GLY A CA 1
ATOM 709 C C . GLY A 1 97 ? 6.806 3.436 -4.779 1.00 68.94 97 GLY A C 1
ATOM 710 O O . GLY A 1 97 ? 7.187 3.341 -3.614 1.00 68.94 97 GLY A O 1
ATOM 711 N N . ASN A 1 98 ? 5.530 3.515 -5.129 1.00 81.88 98 ASN A N 1
ATOM 712 C CA . ASN A 1 98 ? 4.419 3.680 -4.206 1.00 81.88 98 ASN A CA 1
ATOM 713 C C . ASN A 1 98 ? 3.704 2.338 -4.008 1.00 81.88 98 ASN A C 1
ATOM 715 O O . ASN A 1 98 ? 3.450 1.642 -4.991 1.00 81.88 98 ASN A O 1
ATOM 719 N N . ALA A 1 99 ? 3.387 1.982 -2.769 1.00 87.62 99 ALA A N 1
ATOM 720 C CA . ALA A 1 99 ? 2.536 0.865 -2.400 1.00 87.62 99 ALA A CA 1
ATOM 721 C C . ALA A 1 99 ? 1.301 1.407 -1.680 1.00 87.62 99 ALA A C 1
ATOM 723 O O . ALA A 1 99 ? 1.408 2.211 -0.762 1.00 87.62 99 ALA A O 1
ATOM 724 N N . MET A 1 100 ? 0.121 0.961 -2.088 1.00 86.25 100 MET A N 1
ATOM 725 C CA . MET A 1 100 ? -1.133 1.455 -1.541 1.00 86.25 100 MET A CA 1
ATOM 726 C C . MET A 1 100 ? -2.107 0.311 -1.347 1.00 86.25 100 MET A C 1
ATOM 728 O O . MET A 1 100 ? -2.390 -0.444 -2.278 1.00 86.25 100 MET A O 1
ATOM 732 N N . VAL A 1 101 ? -2.644 0.207 -0.138 1.00 87.50 101 VAL A N 1
ATOM 733 C CA . VAL A 1 101 ? -3.670 -0.778 0.180 1.00 87.50 101 VAL A CA 1
ATOM 734 C C . VAL A 1 101 ? -5.040 -0.323 -0.312 1.00 87.50 101 VAL A C 1
ATOM 736 O O . VAL A 1 101 ? -5.401 0.851 -0.227 1.00 87.50 101 VAL A O 1
ATOM 739 N N . VAL A 1 102 ? -5.809 -1.271 -0.829 1.00 85.25 102 VAL A N 1
ATOM 740 C CA . VAL A 1 102 ? -7.188 -1.084 -1.279 1.00 85.25 102 VAL A CA 1
ATOM 741 C C . VAL A 1 102 ? -8.034 -2.236 -0.748 1.00 85.25 102 VAL A C 1
ATOM 743 O O . VAL A 1 102 ? -7.542 -3.357 -0.623 1.00 85.25 102 VAL A O 1
ATOM 746 N N . ALA A 1 103 ? -9.288 -1.956 -0.404 1.00 83.44 103 ALA A N 1
ATOM 747 C CA . ALA A 1 103 ? -10.245 -2.965 0.034 1.00 83.44 103 ALA A CA 1
ATOM 748 C C . ALA A 1 103 ? -11.265 -3.246 -1.074 1.00 83.44 103 ALA A C 1
ATOM 750 O O . ALA A 1 103 ? -11.578 -2.367 -1.868 1.00 83.44 103 ALA A O 1
ATOM 751 N N . ASP A 1 104 ? -11.801 -4.460 -1.116 1.00 78.38 104 ASP A N 1
ATOM 752 C CA . ASP A 1 104 ? -12.835 -4.858 -2.081 1.00 78.38 104 ASP A CA 1
ATOM 753 C C . ASP A 1 104 ? -14.247 -4.814 -1.493 1.00 78.38 104 ASP A C 1
ATOM 755 O O . ASP A 1 104 ? -15.233 -4.729 -2.224 1.00 78.38 104 ASP A O 1
ATOM 759 N N . ASN A 1 105 ? -14.364 -4.871 -0.168 1.00 81.25 105 ASN A N 1
ATOM 760 C CA . ASN A 1 105 ? -15.643 -4.987 0.529 1.00 81.25 105 ASN A CA 1
ATOM 761 C C . ASN A 1 105 ? -15.801 -4.016 1.710 1.00 81.25 105 ASN A C 1
ATOM 763 O O . ASN A 1 105 ? -16.688 -4.209 2.543 1.00 81.25 105 ASN A O 1
ATOM 767 N N . ALA A 1 106 ? -14.972 -2.973 1.779 1.00 81.56 106 ALA A N 1
ATOM 768 C CA . ALA A 1 106 ? -14.998 -1.967 2.836 1.00 81.56 106 ALA A CA 1
ATOM 769 C C . ALA A 1 106 ? -14.652 -0.572 2.303 1.00 81.56 106 ALA A C 1
ATOM 771 O O . ALA A 1 106 ? -14.137 -0.431 1.197 1.00 81.56 106 ALA A O 1
ATOM 772 N N . THR A 1 107 ? -14.899 0.454 3.118 1.00 79.69 107 THR A N 1
ATOM 773 C CA . THR A 1 107 ? -14.364 1.802 2.881 1.00 79.69 107 THR A CA 1
ATOM 774 C C . THR A 1 107 ? -13.175 2.031 3.805 1.00 79.69 107 THR A C 1
ATOM 776 O O . THR A 1 107 ? -13.312 1.924 5.027 1.00 79.69 107 THR A O 1
ATOM 779 N N . LEU A 1 108 ? -12.027 2.363 3.211 1.00 81.94 108 LEU A N 1
ATOM 780 C CA . LEU A 1 108 ? -10.812 2.744 3.924 1.00 81.94 108 LEU A CA 1
ATOM 781 C C . LEU A 1 108 ? -10.627 4.259 3.875 1.00 81.94 108 LEU A C 1
ATOM 783 O O . LEU A 1 108 ? -10.813 4.891 2.834 1.00 81.94 108 LEU A O 1
ATOM 787 N N . HIS A 1 109 ? -10.193 4.826 4.992 1.00 83.94 109 HIS A N 1
ATOM 788 C CA . HIS A 1 109 ? -9.667 6.180 5.052 1.00 83.94 109 HIS A CA 1
ATOM 789 C C . HIS A 1 109 ? -8.198 6.101 5.412 1.00 83.94 109 HIS A C 1
ATOM 791 O O . HIS A 1 109 ? -7.856 5.492 6.420 1.00 83.94 109 HIS A O 1
ATOM 797 N N . THR A 1 110 ? -7.347 6.702 4.592 1.00 84.00 110 THR A N 1
ATOM 798 C CA . THR A 1 110 ? -5.897 6.642 4.753 1.00 84.00 110 THR A CA 1
ATOM 799 C C . THR A 1 110 ? -5.333 8.018 5.052 1.00 84.00 110 THR A C 1
ATOM 801 O O . THR A 1 110 ? -5.694 8.992 4.390 1.00 84.00 110 THR A O 1
ATOM 804 N N . LEU A 1 111 ? -4.400 8.077 5.988 1.00 84.31 111 LEU A N 1
ATOM 805 C CA . LEU A 1 111 ? -3.547 9.218 6.259 1.00 84.31 111 LEU A CA 1
ATOM 806 C C . LEU A 1 111 ? -2.161 8.920 5.680 1.00 84.31 111 LEU A C 1
ATOM 808 O O . LEU A 1 111 ? -1.513 7.948 6.066 1.00 84.31 111 LEU A O 1
ATOM 812 N N . THR A 1 112 ? -1.723 9.729 4.716 1.00 83.62 112 THR A N 1
ATOM 813 C CA . THR A 1 112 ? -0.418 9.555 4.056 1.00 83.62 112 THR A CA 1
ATOM 814 C C . THR A 1 112 ? 0.552 10.653 4.449 1.00 83.62 112 THR A C 1
ATOM 816 O O . THR A 1 112 ? 0.141 11.807 4.569 1.00 83.62 112 THR A O 1
ATOM 819 N N . TYR A 1 113 ? 1.836 10.318 4.544 1.00 78.94 113 TYR A N 1
ATOM 820 C CA . TYR A 1 113 ? 2.887 11.238 4.966 1.00 78.94 113 TYR A CA 1
ATOM 821 C C . TYR A 1 113 ? 3.816 11.636 3.815 1.00 78.94 113 TYR A C 1
ATOM 823 O O . TYR A 1 113 ? 3.968 10.918 2.828 1.00 78.94 113 TYR A O 1
ATOM 831 N N . CYS A 1 114 ? 4.444 12.807 3.940 1.00 75.38 114 CYS A N 1
ATOM 832 C CA . CYS A 1 114 ? 5.489 13.244 3.019 1.00 75.38 114 CYS A CA 1
ATOM 833 C C . CYS A 1 114 ? 6.729 12.344 3.113 1.00 75.38 114 CYS A C 1
ATOM 835 O O . CYS A 1 114 ? 7.101 11.896 4.198 1.00 75.38 114 CYS A O 1
ATOM 837 N N . TYR A 1 115 ? 7.425 12.196 1.988 1.00 75.31 115 TYR A N 1
ATOM 838 C CA . TYR A 1 115 ? 8.742 11.567 1.931 1.00 75.31 115 TYR A CA 1
ATOM 839 C C . TYR A 1 115 ? 9.749 12.218 2.899 1.00 75.31 115 TYR A C 1
ATOM 841 O O . TYR A 1 115 ? 9.824 13.448 2.970 1.00 75.31 115 TYR A O 1
ATOM 849 N N . GLY A 1 116 ? 10.534 11.387 3.591 1.00 74.50 116 GLY A N 1
ATOM 850 C CA . GLY A 1 116 ? 11.563 11.776 4.561 1.00 74.50 116 GLY A CA 1
ATOM 851 C C . GLY A 1 116 ? 11.062 11.856 6.007 1.00 74.50 116 GLY A C 1
ATOM 852 O O . GLY A 1 116 ? 11.846 12.105 6.915 1.00 74.50 116 GLY A O 1
ATOM 853 N N . THR A 1 117 ? 9.766 11.645 6.251 1.00 77.00 117 THR A N 1
ATOM 854 C CA . THR A 1 117 ? 9.216 11.627 7.618 1.00 77.00 117 THR A CA 1
ATOM 855 C C . THR A 1 117 ? 9.490 10.317 8.352 1.00 77.00 117 THR A C 1
ATOM 857 O O . THR A 1 117 ? 9.381 10.273 9.576 1.00 77.00 117 THR A O 1
ATOM 860 N N . HIS A 1 118 ? 9.832 9.258 7.619 1.00 81.12 118 HIS A N 1
ATOM 861 C CA . HIS A 1 118 ? 10.005 7.890 8.091 1.00 81.12 118 HIS A CA 1
ATOM 862 C C . HIS A 1 118 ? 8.799 7.351 8.881 1.00 81.12 118 HIS A C 1
ATOM 864 O O . HIS A 1 118 ? 8.955 6.522 9.779 1.00 81.12 118 HIS A O 1
ATOM 870 N N . LYS A 1 119 ? 7.584 7.809 8.546 1.00 84.69 119 LYS A N 1
ATOM 871 C CA . LYS A 1 119 ? 6.328 7.364 9.166 1.00 84.69 119 LYS A CA 1
ATOM 872 C C . LYS A 1 119 ? 5.493 6.527 8.198 1.00 84.69 119 LYS A C 1
ATOM 874 O O . LYS A 1 119 ? 5.271 6.984 7.081 1.00 84.69 119 LYS A O 1
ATOM 879 N N . PRO A 1 120 ? 5.007 5.341 8.597 1.00 90.12 120 PRO A N 1
ATOM 880 C CA . PRO A 1 120 ? 4.113 4.550 7.757 1.00 90.12 120 PRO A CA 1
ATOM 881 C C . PRO A 1 120 ? 2.794 5.290 7.533 1.00 90.12 120 PRO A C 1
ATOM 883 O O . PRO A 1 120 ? 2.385 6.094 8.365 1.00 90.12 120 PRO A O 1
ATOM 886 N N . MET A 1 121 ? 2.105 4.995 6.433 1.00 90.06 121 MET A N 1
ATOM 887 C CA . MET A 1 121 ? 0.718 5.428 6.262 1.00 90.06 121 MET A CA 1
ATOM 888 C C . MET A 1 121 ? -0.158 4.811 7.353 1.00 90.06 121 MET A C 1
ATOM 890 O O . MET A 1 121 ? 0.116 3.708 7.823 1.00 90.06 121 MET A O 1
ATOM 894 N N . GLU A 1 122 ? -1.255 5.471 7.693 1.00 91.38 122 GLU A N 1
ATOM 895 C CA . GLU A 1 122 ? -2.248 4.950 8.636 1.00 91.38 122 GLU A CA 1
ATOM 896 C C . GLU A 1 122 ? -3.596 4.795 7.935 1.00 91.38 122 GLU A C 1
ATOM 898 O O . GLU A 1 122 ? -3.915 5.558 7.021 1.00 91.38 122 GLU A O 1
ATOM 903 N N . ALA A 1 123 ? -4.383 3.793 8.317 1.00 90.25 123 ALA A N 1
ATOM 904 C CA . ALA A 1 123 ? -5.654 3.476 7.687 1.00 90.25 123 ALA A CA 1
ATOM 905 C C . ALA A 1 123 ? -6.715 3.053 8.706 1.00 90.25 123 ALA A C 1
ATOM 907 O O . ALA A 1 123 ? -6.441 2.277 9.616 1.00 90.25 123 ALA A O 1
ATOM 908 N N . TRP A 1 124 ? -7.951 3.505 8.498 1.00 89.62 124 TRP A N 1
ATOM 909 C CA . TRP A 1 124 ? -9.111 3.186 9.333 1.00 89.62 124 TRP A CA 1
ATOM 910 C C . TRP A 1 124 ? -10.295 2.738 8.483 1.00 89.62 124 TRP A C 1
ATOM 912 O O . TRP A 1 124 ? -10.493 3.209 7.358 1.00 89.62 124 TRP A O 1
ATOM 922 N N . LEU A 1 125 ? -11.122 1.869 9.060 1.00 86.06 125 LEU A N 1
ATOM 923 C CA . LEU A 1 125 ? -12.377 1.406 8.474 1.00 86.06 125 LEU A CA 1
ATOM 924 C C . LEU A 1 125 ? -13.557 2.244 8.981 1.00 86.06 125 LEU A C 1
ATOM 926 O O . LEU A 1 125 ? -13.712 2.460 10.185 1.00 86.06 125 LEU A O 1
ATOM 930 N N . THR A 1 126 ? -14.429 2.660 8.062 1.00 76.38 126 THR A N 1
ATOM 931 C CA . THR A 1 126 ? -15.729 3.279 8.397 1.00 76.38 126 THR A CA 1
ATOM 932 C C . THR A 1 126 ? -16.903 2.343 8.196 1.00 76.38 126 THR A C 1
ATOM 934 O O . THR A 1 126 ? -17.874 2.411 8.941 1.00 76.38 126 THR A O 1
ATOM 937 N N . LYS A 1 127 ? -16.817 1.458 7.201 1.00 75.00 127 LYS A N 1
ATOM 938 C CA . LYS A 1 127 ? -17.818 0.426 6.942 1.00 75.00 127 LYS A CA 1
ATOM 939 C C . LYS A 1 127 ? -17.145 -0.934 6.961 1.00 75.00 127 LYS A C 1
ATOM 941 O O . LYS A 1 127 ? -16.413 -1.272 6.030 1.00 75.00 127 LYS A O 1
ATOM 946 N N . VAL A 1 128 ? -17.412 -1.698 8.013 1.00 79.44 128 VAL A N 1
ATOM 947 C CA . VAL A 1 128 ? -16.850 -3.038 8.194 1.00 79.44 128 VAL A CA 1
ATOM 948 C C . VAL A 1 128 ? -17.673 -4.073 7.407 1.00 79.44 128 VAL A C 1
ATOM 950 O O . VAL A 1 128 ? -18.907 -4.034 7.456 1.00 79.44 128 VAL A O 1
ATOM 953 N N . PRO A 1 129 ? -17.030 -5.013 6.686 1.00 83.88 129 PRO A N 1
ATOM 954 C CA . PRO A 1 129 ? -17.710 -6.142 6.056 1.00 83.88 129 PRO A CA 1
ATOM 955 C C . PRO A 1 129 ? -18.528 -6.963 7.061 1.00 83.88 129 PRO A C 1
ATOM 957 O O . PRO A 1 129 ? -18.055 -7.279 8.153 1.00 83.88 129 PRO A O 1
ATOM 960 N N . GLU A 1 130 ? -19.751 -7.355 6.694 1.00 83.25 130 GLU A N 1
ATOM 961 C CA . GLU A 1 130 ? -20.673 -8.041 7.618 1.00 83.25 130 GLU A CA 1
ATOM 962 C C . GLU A 1 130 ? -20.186 -9.428 8.059 1.00 83.25 130 GLU A C 1
ATOM 964 O O . GLU A 1 130 ? -20.486 -9.882 9.165 1.00 83.25 130 GLU A O 1
ATOM 969 N N . ASP A 1 131 ? -19.402 -10.095 7.214 1.00 87.38 131 ASP A N 1
ATOM 970 C CA . ASP A 1 131 ? -18.790 -11.389 7.510 1.00 87.38 131 ASP A CA 1
ATOM 971 C C . ASP A 1 131 ? -17.555 -11.277 8.426 1.00 87.38 131 ASP A C 1
ATOM 973 O O . ASP A 1 131 ? -17.041 -12.296 8.893 1.00 87.38 131 ASP A O 1
ATOM 977 N N . GLY A 1 132 ? -17.111 -10.053 8.740 1.00 89.69 132 GLY A N 1
ATOM 978 C CA . GLY A 1 132 ? -15.920 -9.777 9.539 1.00 89.69 132 GLY A CA 1
ATOM 979 C C . GLY A 1 132 ? -14.609 -10.082 8.81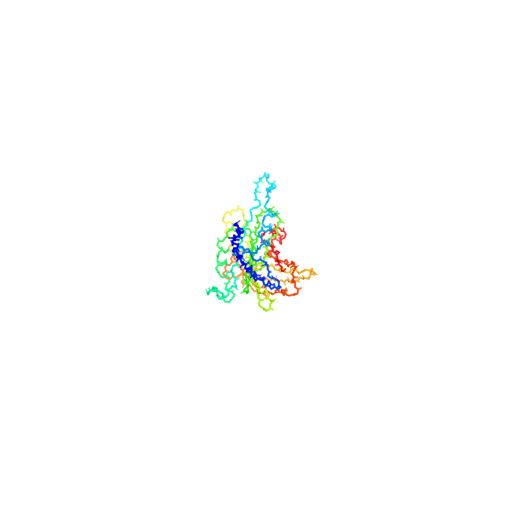3 1.00 89.69 132 GLY A C 1
ATOM 980 O O . GLY A 1 132 ? -13.579 -10.203 9.473 1.00 89.69 132 GLY A O 1
ATOM 981 N N . LYS A 1 133 ? -14.629 -10.232 7.483 1.00 91.88 133 LYS A N 1
ATOM 982 C CA . LYS A 1 133 ? -13.443 -10.517 6.671 1.00 91.88 133 LYS A CA 1
ATOM 983 C C . LYS A 1 133 ? -13.181 -9.369 5.712 1.00 91.88 133 LYS A C 1
ATOM 985 O O . LYS A 1 133 ? -13.945 -9.134 4.781 1.00 91.88 133 LYS A O 1
ATOM 990 N N . LEU A 1 134 ? -12.075 -8.669 5.916 1.00 90.62 134 LEU A N 1
ATOM 991 C CA . LEU A 1 134 ? -11.648 -7.600 5.025 1.00 90.62 134 LEU A CA 1
ATOM 992 C C . LEU A 1 134 ? -10.847 -8.183 3.867 1.00 90.62 134 LEU A C 1
ATOM 994 O O . LEU A 1 134 ? -9.782 -8.754 4.089 1.00 90.62 134 LEU A O 1
ATOM 998 N N . LYS A 1 135 ? -11.364 -8.038 2.648 1.00 89.25 135 LYS A N 1
ATOM 999 C CA . LYS A 1 135 ? -10.697 -8.459 1.414 1.00 89.25 135 LYS A CA 1
ATOM 1000 C C . LYS A 1 135 ? -9.923 -7.295 0.836 1.00 89.25 135 LYS A C 1
ATOM 1002 O O . LYS A 1 135 ? -10.481 -6.205 0.698 1.00 89.25 135 LYS A O 1
ATOM 1007 N N . MET A 1 136 ? -8.651 -7.515 0.541 1.00 88.38 136 MET A N 1
ATOM 1008 C CA . MET A 1 136 ? -7.729 -6.451 0.177 1.00 88.38 136 MET A CA 1
ATOM 1009 C C . MET A 1 136 ? -6.782 -6.866 -0.933 1.00 88.38 136 MET A C 1
ATOM 1011 O O . MET A 1 136 ? -6.427 -8.034 -1.078 1.00 88.38 136 MET A O 1
ATOM 1015 N N . ASN A 1 137 ? -6.285 -5.858 -1.633 1.00 89.50 137 ASN A N 1
ATOM 1016 C CA . ASN A 1 137 ? -5.132 -5.958 -2.506 1.00 89.50 137 ASN A CA 1
ATOM 1017 C C . ASN A 1 137 ? -4.186 -4.806 -2.182 1.00 89.50 137 ASN A C 1
ATOM 1019 O O . ASN A 1 137 ? -4.550 -3.809 -1.553 1.00 89.50 137 ASN A O 1
ATOM 1023 N N . MET A 1 138 ? -2.955 -4.932 -2.648 1.00 88.50 138 MET A N 1
ATOM 1024 C CA . MET A 1 138 ? -1.997 -3.846 -2.635 1.00 88.50 138 MET A CA 1
ATOM 1025 C C . MET A 1 138 ? -1.661 -3.474 -4.067 1.00 88.50 138 MET A C 1
ATOM 1027 O O . MET A 1 138 ? -1.319 -4.336 -4.874 1.00 88.50 138 MET A O 1
ATOM 1031 N N . LEU A 1 139 ? -1.756 -2.189 -4.380 1.00 87.81 139 LEU A N 1
ATOM 1032 C CA . LEU A 1 139 ? -1.316 -1.639 -5.651 1.00 87.81 139 LEU A CA 1
ATOM 1033 C C . LEU A 1 139 ? 0.126 -1.172 -5.498 1.00 87.81 139 LEU A C 1
ATOM 1035 O O . LEU A 1 139 ? 0.424 -0.473 -4.533 1.00 87.81 139 LEU A O 1
ATOM 1039 N N . LEU A 1 140 ? 1.012 -1.528 -6.427 1.00 86.62 140 LEU A N 1
ATOM 1040 C CA . LEU A 1 140 ? 2.420 -1.134 -6.365 1.00 86.62 140 LEU A CA 1
ATOM 1041 C C . LEU A 1 140 ? 2.912 -0.558 -7.677 1.00 86.62 140 LEU A C 1
ATOM 1043 O O . LEU A 1 140 ? 2.619 -1.099 -8.739 1.00 86.62 140 LEU A O 1
ATOM 1047 N N . THR A 1 141 ? 3.743 0.477 -7.586 1.00 84.62 141 THR A N 1
ATOM 1048 C CA . THR A 1 141 ? 4.540 0.999 -8.698 1.00 84.62 141 THR A CA 1
ATOM 1049 C C . THR A 1 141 ? 6.030 0.750 -8.463 1.00 84.62 141 THR A C 1
ATOM 1051 O O . THR A 1 141 ? 6.501 0.761 -7.321 1.00 84.62 141 THR A O 1
ATOM 1054 N N . PRO A 1 142 ? 6.823 0.517 -9.522 1.00 79.38 142 PRO A N 1
ATOM 1055 C CA . PRO A 1 142 ? 8.268 0.554 -9.410 1.00 79.38 142 PRO A CA 1
ATOM 1056 C C . PRO A 1 142 ? 8.756 1.999 -9.240 1.00 79.38 142 PRO A C 1
ATOM 1058 O O . PRO A 1 142 ? 8.101 2.949 -9.671 1.00 79.38 142 PRO A O 1
ATOM 1061 N N . SER A 1 143 ? 9.936 2.181 -8.639 1.00 75.62 143 SER A N 1
ATOM 1062 C CA . SER A 1 143 ? 10.543 3.514 -8.571 1.00 75.62 143 SER A CA 1
ATOM 1063 C C . SER A 1 143 ? 10.923 3.999 -9.965 1.00 75.62 143 SER A C 1
ATOM 1065 O O . SER A 1 143 ? 11.659 3.338 -10.698 1.00 75.62 143 SER A O 1
ATOM 1067 N N . THR A 1 144 ? 10.445 5.192 -10.306 1.00 69.62 144 THR A N 1
ATOM 1068 C CA . THR A 1 144 ? 10.668 5.822 -11.615 1.00 69.62 144 THR A CA 1
ATOM 1069 C C . THR A 1 144 ? 11.951 6.661 -11.673 1.00 69.62 144 THR A C 1
ATOM 1071 O O . THR A 1 144 ? 12.265 7.273 -12.695 1.00 69.62 144 THR A O 1
ATOM 1074 N N . HIS A 1 145 ? 12.721 6.690 -10.579 1.00 70.12 145 HIS A N 1
ATOM 1075 C CA . HIS A 1 145 ? 13.921 7.521 -10.448 1.00 70.12 145 HIS A CA 1
ATOM 1076 C C . HIS A 1 145 ? 15.226 6.815 -10.821 1.00 70.12 145 HIS A C 1
ATOM 1078 O O . HIS A 1 145 ? 16.272 7.462 -10.812 1.00 70.12 145 HIS A O 1
ATOM 1084 N N . ALA A 1 146 ? 15.191 5.525 -11.163 1.00 71.50 146 ALA A N 1
ATOM 1085 C CA . ALA A 1 146 ? 16.393 4.817 -11.583 1.00 71.50 146 ALA A CA 1
ATOM 1086 C C . ALA A 1 146 ? 16.918 5.385 -12.912 1.00 71.50 146 ALA A C 1
ATOM 1088 O O . ALA A 1 146 ? 16.190 5.428 -13.903 1.00 71.50 146 ALA A O 1
ATOM 1089 N N . GLY A 1 147 ? 18.191 5.779 -12.947 1.00 75.25 147 GLY A N 1
ATOM 1090 C CA . GLY A 1 147 ? 18.856 6.335 -14.129 1.00 75.25 147 GLY A CA 1
ATOM 1091 C C . GLY A 1 147 ? 19.271 7.799 -13.961 1.00 75.25 147 GLY A C 1
ATOM 1092 O O . GLY A 1 147 ? 18.601 8.587 -13.291 1.00 75.25 147 GLY A O 1
ATOM 1093 N N . SER A 1 148 ? 20.390 8.170 -14.584 1.00 80.69 148 SER A N 1
ATOM 1094 C CA . SER A 1 148 ? 21.007 9.495 -14.423 1.00 80.69 148 SER A CA 1
ATOM 1095 C C . SER A 1 148 ? 20.429 10.545 -15.373 1.00 80.69 148 SER A C 1
ATOM 1097 O O . SER A 1 148 ? 20.463 11.737 -15.069 1.00 80.69 148 SER A O 1
ATOM 1099 N N . THR A 1 149 ? 19.854 10.123 -16.502 1.00 86.31 149 THR A N 1
ATOM 1100 C CA . THR A 1 149 ? 19.255 11.014 -17.506 1.00 86.31 149 THR A CA 1
ATOM 1101 C C . THR A 1 149 ? 17.740 10.796 -17.645 1.00 86.31 149 THR A C 1
ATOM 1103 O O . THR A 1 149 ? 17.222 9.748 -17.252 1.00 86.31 149 THR A O 1
ATOM 1106 N N . PRO A 1 150 ? 16.982 11.754 -18.215 1.00 84.44 150 PRO A N 1
ATOM 1107 C CA . PRO A 1 150 ? 15.565 11.549 -18.531 1.00 84.44 150 PRO A CA 1
ATOM 1108 C C . PRO A 1 150 ? 15.301 10.367 -19.476 1.00 84.44 150 PRO A C 1
ATOM 1110 O O . PRO A 1 150 ? 14.241 9.746 -19.396 1.00 84.44 150 PRO A O 1
ATOM 1113 N N . GLU A 1 151 ? 16.244 10.065 -20.370 1.00 86.06 151 GLU A N 1
ATOM 1114 C CA . GLU A 1 151 ? 16.153 8.921 -21.276 1.00 86.06 151 GLU A CA 1
ATOM 1115 C C . GLU A 1 151 ? 16.335 7.601 -20.519 1.00 86.06 151 GLU A C 1
ATOM 1117 O O . GLU A 1 151 ? 15.515 6.698 -20.678 1.00 86.06 151 GLU A O 1
ATOM 1122 N N . ASP A 1 152 ? 17.330 7.516 -19.631 1.00 85.25 152 ASP A N 1
ATOM 1123 C CA . ASP A 1 152 ? 17.551 6.330 -18.793 1.00 85.25 152 ASP A CA 1
ATOM 1124 C C . ASP A 1 152 ? 16.357 6.064 -17.884 1.00 85.25 152 ASP A C 1
ATOM 1126 O O . ASP A 1 152 ? 15.891 4.934 -17.787 1.00 85.25 152 ASP A O 1
ATOM 1130 N N . LYS A 1 153 ? 15.806 7.118 -17.270 1.00 83.44 153 LYS A N 1
ATOM 1131 C CA . LYS A 1 153 ? 14.600 7.016 -16.439 1.00 83.44 153 LYS A CA 1
ATOM 1132 C C . LYS A 1 153 ? 13.423 6.455 -17.224 1.00 83.44 153 LYS A C 1
ATOM 1134 O O . LYS A 1 153 ? 12.694 5.619 -16.704 1.00 83.44 153 LYS A O 1
ATOM 1139 N N . ARG A 1 154 ? 13.253 6.864 -18.486 1.00 80.88 154 ARG A N 1
ATOM 1140 C CA . ARG A 1 154 ? 12.207 6.322 -19.365 1.00 80.88 154 ARG A CA 1
ATOM 1141 C C . ARG A 1 154 ? 12.462 4.857 -19.721 1.00 80.88 154 ARG A C 1
ATOM 1143 O O . ARG A 1 154 ? 11.551 4.051 -19.602 1.00 80.88 154 ARG A O 1
ATOM 1150 N N . LYS A 1 155 ? 13.690 4.498 -20.102 1.00 84.75 155 LYS A N 1
ATOM 1151 C CA . LYS A 1 155 ? 14.054 3.102 -20.406 1.00 84.75 155 LYS A CA 1
ATOM 1152 C C . LYS A 1 155 ? 13.849 2.189 -19.197 1.00 84.75 155 LYS A C 1
ATOM 1154 O O . LYS A 1 155 ? 13.281 1.113 -19.338 1.00 84.75 155 LYS A O 1
ATOM 1159 N N . ASN A 1 156 ? 14.264 2.636 -18.014 1.00 83.81 156 ASN A N 1
ATOM 1160 C CA . ASN A 1 156 ? 14.087 1.894 -16.768 1.00 83.81 156 ASN A CA 1
ATOM 1161 C C . ASN A 1 156 ? 12.613 1.788 -16.373 1.00 83.81 156 ASN A C 1
ATOM 1163 O O . ASN A 1 156 ? 12.188 0.739 -15.909 1.00 83.81 156 ASN A O 1
ATOM 1167 N N . PHE A 1 157 ? 11.821 2.837 -16.602 1.00 80.19 157 PHE A N 1
ATOM 1168 C CA . PHE A 1 157 ? 10.374 2.804 -16.398 1.00 80.19 157 PHE A CA 1
ATOM 1169 C C . PHE A 1 157 ? 9.703 1.707 -17.236 1.00 80.19 157 PHE A C 1
ATOM 1171 O O . PHE A 1 157 ? 8.975 0.878 -16.690 1.00 80.19 157 PHE A O 1
ATOM 1178 N N . ASP A 1 158 ? 10.006 1.656 -18.535 1.00 83.00 158 ASP A N 1
ATOM 1179 C CA . ASP A 1 158 ? 9.454 0.650 -19.448 1.00 83.00 158 ASP A CA 1
ATOM 1180 C C . ASP A 1 158 ? 9.957 -0.764 -19.116 1.00 83.00 158 ASP A C 1
ATOM 1182 O O . ASP A 1 158 ? 9.196 -1.731 -19.186 1.00 83.00 158 ASP A O 1
ATOM 1186 N N . LEU A 1 159 ? 11.231 -0.891 -18.726 1.00 86.94 159 LEU A N 1
ATOM 1187 C CA . LEU A 1 159 ? 11.823 -2.152 -18.283 1.00 86.94 159 LEU A CA 1
ATOM 1188 C C . LEU A 1 159 ? 11.112 -2.677 -17.032 1.00 86.94 159 LEU A C 1
ATOM 1190 O O . LEU A 1 159 ? 10.573 -3.781 -17.049 1.00 86.94 159 LEU A O 1
ATOM 1194 N N . PHE A 1 160 ? 11.050 -1.872 -15.970 1.00 87.06 160 PHE A N 1
ATOM 1195 C CA . PHE A 1 160 ? 10.467 -2.278 -14.693 1.00 87.06 160 PHE A CA 1
ATOM 1196 C C . PHE A 1 160 ? 8.979 -2.581 -14.789 1.00 87.06 160 PHE A C 1
ATOM 1198 O O . PHE A 1 160 ? 8.521 -3.516 -14.138 1.00 87.06 160 PHE A O 1
ATOM 1205 N N . GLY A 1 161 ? 8.238 -1.867 -15.640 1.00 86.00 161 GLY A N 1
ATOM 1206 C CA . GLY A 1 161 ? 6.842 -2.201 -15.922 1.00 86.00 161 GLY A CA 1
ATOM 1207 C C . GLY A 1 161 ? 6.649 -3.607 -16.498 1.00 86.00 161 GLY A C 1
ATOM 1208 O O . GLY A 1 161 ? 5.541 -4.125 -16.480 1.00 86.00 161 GLY A O 1
ATOM 1209 N N . ARG A 1 162 ? 7.705 -4.244 -17.015 1.00 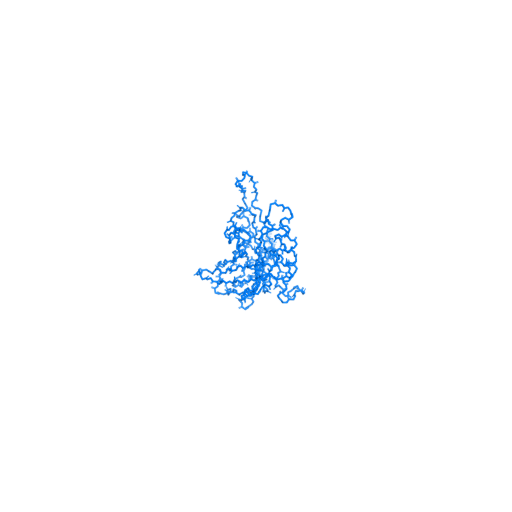89.25 162 ARG A N 1
ATOM 1210 C CA . ARG A 1 162 ? 7.648 -5.578 -17.628 1.00 89.25 162 ARG A CA 1
ATOM 1211 C C . ARG A 1 162 ? 8.342 -6.658 -16.809 1.00 89.25 162 ARG A C 1
ATOM 1213 O O . ARG A 1 162 ? 8.027 -7.830 -16.984 1.00 89.25 162 ARG A O 1
ATOM 1220 N N . THR A 1 163 ? 9.313 -6.288 -15.979 1.00 90.50 163 THR A N 1
ATOM 1221 C CA . THR A 1 163 ? 10.236 -7.248 -15.351 1.00 90.50 163 THR A CA 1
ATOM 1222 C C . THR A 1 163 ? 10.148 -7.312 -13.837 1.00 90.50 163 THR A C 1
ATOM 1224 O O . THR A 1 163 ? 10.834 -8.137 -13.236 1.00 90.50 163 THR A O 1
ATOM 1227 N N . ASN A 1 164 ? 9.405 -6.411 -13.193 1.00 90.19 164 ASN A N 1
ATOM 1228 C CA . ASN A 1 164 ? 9.441 -6.340 -11.742 1.00 90.19 164 ASN A CA 1
ATOM 1229 C C . ASN A 1 164 ? 8.703 -7.487 -11.062 1.00 90.19 164 ASN A C 1
ATOM 1231 O O . ASN A 1 164 ? 7.687 -8.003 -11.522 1.00 90.19 164 ASN A O 1
ATOM 1235 N N . VAL A 1 165 ? 9.231 -7.823 -9.894 1.00 92.75 165 VAL A N 1
ATOM 1236 C CA . VAL A 1 165 ? 8.595 -8.716 -8.941 1.00 92.75 165 VAL A CA 1
ATOM 1237 C C . VAL A 1 165 ? 8.411 -7.939 -7.650 1.00 92.75 165 VAL A C 1
ATOM 1239 O O . VAL A 1 165 ? 9.264 -7.137 -7.267 1.00 92.75 165 VAL A O 1
ATOM 1242 N N . TYR A 1 166 ? 7.284 -8.149 -6.996 1.00 92.56 166 TYR A N 1
ATOM 1243 C CA . TYR A 1 166 ? 6.855 -7.433 -5.812 1.00 92.56 166 TYR A CA 1
ATOM 1244 C C . TYR A 1 166 ? 6.728 -8.387 -4.636 1.00 92.56 166 TYR A C 1
ATOM 1246 O O . TYR A 1 166 ? 6.390 -9.562 -4.789 1.00 92.56 166 TYR A O 1
ATOM 1254 N N . ASN A 1 167 ? 6.990 -7.851 -3.453 1.00 95.56 167 ASN A N 1
ATOM 1255 C CA . ASN A 1 167 ? 6.813 -8.510 -2.175 1.00 95.56 167 ASN A CA 1
ATOM 1256 C C . ASN A 1 167 ? 5.698 -7.797 -1.417 1.00 95.56 167 ASN A C 1
ATOM 1258 O O . ASN A 1 167 ? 5.638 -6.565 -1.402 1.00 95.56 167 ASN A O 1
ATOM 1262 N N . LEU A 1 168 ? 4.854 -8.592 -0.772 1.00 95.38 168 LEU A N 1
ATOM 1263 C CA . LEU A 1 168 ? 3.831 -8.169 0.168 1.00 95.38 168 LEU A CA 1
ATOM 1264 C C . LEU A 1 168 ? 4.023 -8.935 1.474 1.00 95.38 168 LEU A C 1
ATOM 1266 O O . LEU A 1 168 ? 4.194 -10.154 1.464 1.00 95.38 168 LEU A O 1
ATOM 1270 N N . GLU A 1 169 ? 3.975 -8.218 2.588 1.00 97.00 169 GLU A N 1
ATOM 1271 C CA . GLU A 1 169 ? 3.964 -8.793 3.928 1.00 97.00 169 GLU A CA 1
ATOM 1272 C C . GLU A 1 169 ? 2.805 -8.201 4.736 1.00 97.00 169 GLU A C 1
ATOM 1274 O O . GLU A 1 169 ? 2.679 -6.982 4.836 1.00 97.00 169 GLU A O 1
ATOM 1279 N N . VAL A 1 170 ? 1.974 -9.063 5.319 1.00 97.75 170 VAL A N 1
ATOM 1280 C CA . VAL A 1 170 ? 0.965 -8.691 6.318 1.00 97.75 170 VAL A CA 1
ATOM 1281 C C . VAL A 1 170 ? 1.468 -9.187 7.666 1.00 97.75 170 VAL A C 1
ATOM 1283 O O . VAL A 1 170 ? 1.673 -10.384 7.841 1.00 97.75 170 VAL A O 1
ATOM 1286 N N . ILE A 1 171 ? 1.715 -8.269 8.596 1.00 97.81 171 ILE A N 1
ATOM 1287 C CA . ILE A 1 171 ? 2.218 -8.541 9.943 1.00 97.81 171 ILE A CA 1
ATOM 1288 C C . ILE A 1 171 ? 1.071 -8.323 10.925 1.00 97.81 171 ILE A C 1
ATOM 1290 O O . ILE A 1 171 ? 0.528 -7.219 11.029 1.00 97.81 171 ILE A O 1
ATOM 1294 N N . TYR A 1 172 ? 0.711 -9.378 11.641 1.00 97.75 172 TYR A N 1
ATOM 1295 C CA . TYR A 1 172 ? -0.391 -9.376 12.592 1.00 97.75 172 TYR A CA 1
ATOM 1296 C C . TYR A 1 172 ? 0.061 -8.972 14.007 1.00 97.75 172 TYR A C 1
ATOM 1298 O O . TYR A 1 172 ? 1.254 -9.029 14.310 1.00 97.75 172 TYR A O 1
ATOM 1306 N N . PRO A 1 173 ? -0.877 -8.610 14.907 1.00 96.81 173 PRO A N 1
ATOM 1307 C CA . PRO A 1 173 ? -0.565 -8.219 16.286 1.00 96.81 173 PRO A CA 1
ATOM 1308 C C . PRO A 1 173 ? 0.195 -9.251 17.133 1.00 96.81 173 PRO A C 1
ATOM 1310 O O . PRO A 1 173 ? 0.698 -8.905 18.196 1.00 96.81 173 PRO A O 1
ATOM 1313 N N . ASP A 1 174 ? 0.214 -10.521 16.726 1.00 96.75 174 ASP A N 1
ATOM 1314 C CA . ASP A 1 174 ? 0.960 -11.604 17.381 1.00 96.75 174 ASP A CA 1
ATOM 1315 C C . ASP A 1 174 ? 2.313 -11.894 16.704 1.00 96.75 174 ASP A C 1
ATOM 1317 O O . ASP A 1 174 ? 2.889 -12.961 16.909 1.00 96.75 174 ASP A O 1
ATOM 1321 N N . ASP A 1 175 ? 2.791 -10.968 15.868 1.00 95.50 175 ASP A N 1
ATOM 1322 C CA . ASP A 1 175 ? 4.005 -11.061 15.050 1.00 95.50 175 ASP A CA 1
ATOM 1323 C C . ASP A 1 175 ? 4.001 -12.179 13.994 1.00 95.50 175 ASP A C 1
ATOM 1325 O O . ASP A 1 175 ? 5.010 -12.386 13.304 1.00 95.50 175 ASP A O 1
ATOM 1329 N N . THR A 1 176 ? 2.873 -12.873 13.795 1.00 97.38 176 THR A N 1
ATOM 1330 C CA . THR A 1 176 ? 2.718 -13.778 12.651 1.00 97.38 176 THR A CA 1
ATOM 1331 C C . THR A 1 176 ? 2.661 -12.989 11.345 1.00 97.38 176 THR A C 1
ATOM 1333 O O . THR A 1 176 ? 2.274 -11.817 11.311 1.00 97.38 176 THR A O 1
ATOM 1336 N N . ARG A 1 177 ? 3.131 -13.615 10.260 1.00 97.44 177 ARG A N 1
ATOM 1337 C CA . ARG A 1 177 ? 3.375 -12.943 8.981 1.00 97.44 177 ARG A CA 1
ATOM 1338 C C . ARG A 1 177 ? 2.864 -13.770 7.817 1.00 97.44 177 ARG A C 1
ATOM 1340 O O . ARG A 1 177 ? 3.355 -14.879 7.604 1.00 97.44 177 ARG A O 1
ATOM 1347 N N . ASP A 1 178 ? 2.005 -13.166 7.010 1.00 96.62 178 ASP A N 1
ATOM 1348 C CA . ASP A 1 178 ? 1.668 -13.678 5.687 1.00 96.62 178 ASP A CA 1
ATOM 1349 C C . ASP A 1 178 ? 2.547 -12.987 4.650 1.00 96.62 178 ASP A C 1
ATOM 1351 O O . ASP A 1 178 ? 2.660 -11.760 4.622 1.00 96.62 178 ASP A O 1
ATOM 1355 N N . ARG A 1 179 ? 3.199 -13.779 3.796 1.00 96.81 179 ARG A N 1
ATOM 1356 C CA . ARG A 1 179 ? 4.104 -13.281 2.756 1.00 96.81 179 ARG A CA 1
ATOM 1357 C C . ARG A 1 179 ? 3.632 -13.725 1.390 1.00 96.81 179 ARG A C 1
ATOM 1359 O O . ARG A 1 179 ? 3.405 -14.909 1.160 1.00 96.81 179 ARG A O 1
ATOM 1366 N N . MET A 1 180 ? 3.563 -12.775 0.472 1.00 94.94 180 MET A N 1
ATOM 1367 C CA . MET A 1 180 ? 3.215 -13.012 -0.920 1.00 94.94 180 MET A CA 1
ATOM 1368 C C . MET A 1 180 ? 4.267 -12.399 -1.830 1.00 94.94 180 MET A C 1
ATOM 1370 O O . MET A 1 180 ? 4.787 -11.313 -1.575 1.00 94.94 180 MET A O 1
ATOM 1374 N N . LYS A 1 181 ? 4.556 -13.107 -2.919 1.00 95.50 181 LYS A N 1
ATOM 1375 C CA . LYS A 1 181 ? 5.435 -12.637 -3.986 1.00 95.50 181 LYS A CA 1
ATOM 1376 C C . LYS A 1 181 ? 4.702 -12.754 -5.314 1.00 95.50 181 LYS A C 1
ATOM 1378 O O . LYS A 1 181 ? 4.115 -13.805 -5.580 1.00 95.50 181 LYS A O 1
ATOM 1383 N N . PHE A 1 182 ? 4.705 -11.693 -6.112 1.00 92.50 182 PHE A N 1
ATOM 1384 C CA . PHE A 1 182 ? 3.943 -11.630 -7.362 1.00 92.50 182 PHE A CA 1
ATOM 1385 C C . PHE A 1 182 ? 4.608 -10.734 -8.405 1.00 92.50 182 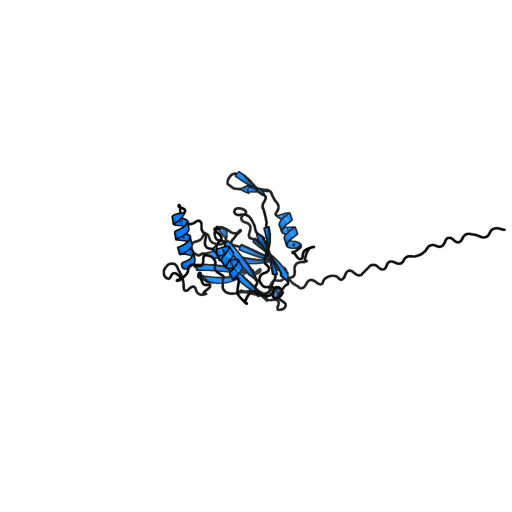PHE A C 1
ATOM 1387 O O . PHE A 1 182 ? 5.402 -9.866 -8.054 1.00 92.50 182 PHE A O 1
ATOM 1394 N N . ASP A 1 183 ? 4.324 -10.961 -9.684 1.00 90.31 183 ASP A N 1
ATOM 1395 C CA . ASP A 1 183 ? 4.905 -10.182 -10.785 1.00 90.31 183 ASP A CA 1
ATOM 1396 C C . ASP A 1 183 ? 4.034 -8.993 -11.228 1.00 90.31 183 ASP A C 1
ATOM 1398 O O . ASP A 1 183 ? 2.988 -8.706 -10.646 1.00 90.31 183 ASP A O 1
ATOM 1402 N N . VAL A 1 184 ? 4.484 -8.284 -12.270 1.00 85.00 184 VAL A N 1
ATOM 1403 C CA . VAL A 1 184 ? 3.787 -7.140 -12.888 1.00 85.00 184 VAL A CA 1
ATOM 1404 C C . VAL A 1 184 ? 2.373 -7.441 -13.391 1.00 85.00 184 VAL A C 1
ATOM 1406 O O . VAL A 1 184 ? 1.613 -6.502 -13.602 1.00 85.00 184 VAL A O 1
ATOM 1409 N N . GLN A 1 185 ? 1.985 -8.709 -13.541 1.00 84.50 185 GLN A N 1
ATOM 1410 C CA . GLN A 1 185 ? 0.626 -9.116 -13.917 1.00 84.50 185 GLN A CA 1
ATOM 1411 C C . GLN A 1 185 ? -0.164 -9.704 -12.737 1.00 84.50 185 GLN A C 1
ATOM 1413 O O . GLN A 1 185 ? -1.263 -10.222 -12.924 1.00 84.50 185 GLN A O 1
ATOM 1418 N N . GLY A 1 186 ? 0.383 -9.635 -11.521 1.00 85.12 186 GLY A N 1
ATOM 1419 C CA . GLY A 1 186 ? -0.247 -10.161 -10.315 1.00 85.12 186 GLY A CA 1
ATOM 1420 C C . GLY A 1 186 ? -0.145 -11.681 -10.166 1.00 85.12 186 GLY A C 1
ATOM 1421 O O . GLY A 1 186 ? -0.780 -12.235 -9.268 1.00 85.12 186 GLY A O 1
ATOM 1422 N N . ASN A 1 187 ? 0.646 -12.382 -10.990 1.00 85.19 187 ASN A N 1
ATOM 1423 C CA . ASN A 1 187 ? 0.789 -13.833 -10.851 1.00 85.19 187 ASN A CA 1
ATOM 1424 C C . ASN A 1 187 ? 1.548 -14.173 -9.568 1.00 85.19 187 ASN A C 1
ATOM 1426 O O . ASN A 1 187 ? 2.613 -13.612 -9.311 1.00 85.19 187 ASN A O 1
ATOM 1430 N N . SER A 1 188 ? 1.031 -15.125 -8.790 1.00 87.31 188 SER A N 1
ATOM 1431 C CA . SER A 1 188 ? 1.697 -15.668 -7.605 1.00 87.31 188 SER A CA 1
ATOM 1432 C C . SER A 1 188 ? 1.625 -17.203 -7.631 1.00 87.31 188 SER A C 1
ATOM 1434 O O . SER A 1 188 ? 0.522 -17.749 -7.554 1.00 87.31 188 SER A O 1
ATOM 1436 N N . PRO A 1 189 ? 2.759 -17.921 -7.768 1.00 93.38 189 PRO A N 1
ATOM 1437 C CA . PRO A 1 189 ? 4.129 -17.400 -7.831 1.00 93.38 189 PRO A CA 1
ATOM 1438 C C . PRO A 1 189 ? 4.416 -16.566 -9.103 1.00 93.38 189 PRO A C 1
ATOM 1440 O O . PRO A 1 189 ? 3.722 -16.740 -10.105 1.00 93.38 189 PRO A O 1
ATOM 1443 N N . PRO A 1 190 ? 5.435 -15.680 -9.079 1.00 93.69 190 PRO A N 1
ATOM 1444 C CA . PRO A 1 190 ? 5.837 -14.876 -10.238 1.00 93.69 190 PRO A CA 1
ATOM 1445 C C . PRO A 1 190 ? 6.222 -15.751 -11.436 1.00 93.69 190 PRO A C 1
ATOM 1447 O O . PRO A 1 190 ? 6.988 -16.704 -11.275 1.00 93.69 190 PRO A O 1
ATOM 1450 N N . VAL A 1 191 ? 5.753 -15.399 -12.634 1.00 92.94 191 VAL A N 1
ATOM 1451 C CA . VAL A 1 191 ? 6.185 -16.022 -13.901 1.00 92.94 191 VAL A CA 1
ATOM 1452 C C . VAL A 1 191 ? 6.960 -15.048 -14.787 1.00 92.94 191 VAL A C 1
ATOM 1454 O O . VAL A 1 191 ? 7.687 -15.487 -15.681 1.00 92.94 191 VAL A O 1
ATOM 1457 N N . HIS A 1 192 ? 6.848 -13.746 -14.518 1.00 90.06 192 HIS A N 1
ATOM 1458 C CA . HIS A 1 192 ? 7.640 -12.699 -15.150 1.00 90.06 192 HIS A CA 1
ATOM 1459 C C . HIS A 1 192 ? 8.746 -12.176 -14.236 1.00 90.06 192 HIS A C 1
ATOM 1461 O O . HIS A 1 192 ? 8.548 -11.982 -13.037 1.00 90.06 192 HIS A O 1
ATOM 1467 N N . ASP A 1 193 ? 9.913 -11.930 -14.827 1.00 91.69 193 ASP A N 1
ATOM 1468 C CA . ASP A 1 193 ? 11.080 -11.365 -14.153 1.00 91.69 193 ASP A CA 1
ATOM 1469 C C . ASP A 1 193 ? 12.025 -10.675 -15.160 1.00 91.69 193 ASP A C 1
ATOM 1471 O O . ASP A 1 193 ? 11.681 -10.443 -16.321 1.00 91.69 193 ASP A O 1
ATOM 1475 N N . ALA A 1 194 ? 13.246 -10.348 -14.727 1.00 87.38 194 ALA A N 1
ATOM 1476 C CA . ALA A 1 194 ? 14.267 -9.738 -15.581 1.00 87.38 194 ALA A CA 1
ATOM 1477 C C . ALA A 1 194 ? 14.730 -10.619 -16.762 1.00 87.38 194 ALA A C 1
ATOM 1479 O O . ALA A 1 194 ? 15.255 -10.087 -17.740 1.00 87.38 194 ALA A O 1
ATOM 1480 N N . LYS A 1 195 ? 14.574 -11.946 -16.685 1.00 91.38 195 LYS A N 1
ATOM 1481 C CA . LYS A 1 195 ? 14.934 -12.906 -17.743 1.00 91.38 195 LYS A CA 1
ATOM 1482 C C . LYS A 1 195 ? 13.735 -13.278 -18.617 1.00 91.38 195 LYS A C 1
ATOM 1484 O O . LYS A 1 195 ? 13.934 -13.633 -19.776 1.00 91.38 195 LYS A O 1
ATOM 1489 N N . ASN A 1 196 ? 12.521 -13.187 -18.080 1.00 93.50 196 ASN A N 1
ATOM 1490 C CA . ASN A 1 196 ? 11.261 -13.462 -18.760 1.00 93.50 196 ASN A CA 1
ATOM 1491 C C . ASN A 1 196 ? 10.299 -12.260 -18.642 1.00 93.50 196 ASN A C 1
ATOM 1493 O O . ASN A 1 196 ? 9.323 -12.325 -17.888 1.00 93.50 196 ASN A O 1
ATOM 1497 N N . PRO A 1 197 ? 10.564 -11.141 -19.343 1.00 91.69 197 PRO A N 1
ATOM 1498 C CA . PRO A 1 197 ? 9.736 -9.942 -19.247 1.00 91.69 197 PRO A CA 1
ATOM 1499 C C . PRO A 1 197 ? 8.316 -10.202 -19.754 1.00 91.69 197 PRO A C 1
ATOM 1501 O O . PRO A 1 197 ? 8.123 -10.876 -20.766 1.00 91.69 197 PRO A O 1
ATOM 1504 N N . ALA A 1 198 ? 7.324 -9.574 -19.128 1.00 87.06 198 ALA A N 1
ATOM 1505 C CA . ALA A 1 198 ? 5.970 -9.527 -19.661 1.00 87.06 198 ALA A CA 1
ATOM 1506 C C . ALA A 1 198 ? 5.942 -8.884 -21.063 1.00 87.06 198 ALA A C 1
ATOM 1508 O O . ALA A 1 198 ? 6.760 -8.017 -21.405 1.00 87.06 198 ALA A O 1
ATOM 1509 N N . GLU A 1 199 ? 4.978 -9.286 -21.893 1.00 85.69 199 GLU A N 1
ATOM 1510 C CA . GLU A 1 199 ? 4.802 -8.719 -23.238 1.00 85.69 199 GLU A CA 1
ATOM 1511 C C . GLU A 1 199 ? 4.408 -7.237 -23.197 1.00 85.69 199 GLU A C 1
ATOM 1513 O O . GLU A 1 199 ? 4.815 -6.455 -24.056 1.00 85.69 199 GLU A O 1
ATOM 1518 N N . ARG A 1 200 ? 3.640 -6.840 -22.175 1.00 78.94 200 ARG A N 1
ATOM 1519 C CA . ARG A 1 200 ? 3.176 -5.467 -21.950 1.00 78.94 200 ARG A CA 1
ATOM 1520 C C . ARG A 1 200 ? 3.737 -4.934 -20.641 1.00 78.94 200 ARG A C 1
ATOM 1522 O O . ARG A 1 200 ? 3.850 -5.678 -19.674 1.00 78.94 200 ARG A O 1
ATOM 1529 N N . GLY A 1 201 ? 4.096 -3.652 -20.638 1.00 74.06 201 GLY A N 1
ATOM 1530 C CA . GLY A 1 201 ? 4.559 -2.963 -19.441 1.00 74.06 201 GLY A CA 1
ATOM 1531 C C . GLY A 1 201 ? 3.397 -2.382 -18.649 1.00 74.06 201 GLY A C 1
ATOM 1532 O O . GLY A 1 201 ? 2.658 -1.551 -19.174 1.00 74.06 201 GLY A O 1
ATOM 1533 N N . GLU A 1 202 ? 3.272 -2.781 -17.389 1.00 75.25 202 GLU A N 1
ATOM 1534 C CA . GLU A 1 202 ? 2.370 -2.189 -16.410 1.00 75.25 202 GLU A CA 1
ATOM 1535 C C . GLU A 1 202 ? 3.198 -1.580 -15.278 1.00 75.25 202 GLU A C 1
ATOM 1537 O O . GLU A 1 202 ? 3.766 -2.261 -14.431 1.00 75.25 202 GLU A O 1
ATOM 1542 N N . THR A 1 203 ? 3.294 -0.253 -15.260 1.00 77.81 203 THR A N 1
ATOM 1543 C CA . THR A 1 203 ? 4.052 0.490 -14.238 1.00 77.81 203 THR A CA 1
ATOM 1544 C C . THR A 1 203 ? 3.281 0.681 -12.933 1.00 77.81 203 THR A C 1
ATOM 1546 O O . THR A 1 203 ? 3.746 1.354 -12.018 1.00 77.81 203 THR A O 1
ATOM 1549 N N . ALA A 1 204 ? 2.113 0.057 -12.830 1.00 82.75 204 ALA A N 1
ATOM 1550 C CA . ALA A 1 204 ? 1.449 -0.241 -11.580 1.00 82.75 204 ALA A CA 1
ATOM 1551 C C . ALA A 1 204 ? 0.763 -1.596 -11.724 1.00 82.75 204 ALA A C 1
ATOM 1553 O O . ALA A 1 204 ? 0.139 -1.835 -12.759 1.00 82.75 204 ALA A O 1
ATOM 1554 N N . THR A 1 205 ? 0.832 -2.424 -10.688 1.00 84.81 205 THR A N 1
ATOM 1555 C CA . THR A 1 205 ? 0.170 -3.731 -10.635 1.00 84.81 205 THR A CA 1
ATOM 1556 C C . THR A 1 205 ? -0.599 -3.895 -9.329 1.00 84.81 205 THR A C 1
ATOM 1558 O O . THR A 1 205 ? -0.349 -3.161 -8.371 1.00 84.81 205 THR A O 1
ATOM 1561 N N . ALA A 1 206 ? -1.522 -4.852 -9.286 1.00 86.50 206 ALA A N 1
ATOM 1562 C CA . ALA A 1 206 ? -2.220 -5.257 -8.074 1.00 86.50 206 ALA A CA 1
ATOM 1563 C C . ALA A 1 206 ? -1.700 -6.619 -7.604 1.00 86.50 206 ALA A C 1
ATOM 1565 O O . ALA A 1 206 ? -1.509 -7.532 -8.407 1.00 86.50 206 ALA A O 1
ATOM 1566 N N . SER A 1 207 ? -1.508 -6.773 -6.296 1.00 88.44 207 SER A N 1
ATOM 1567 C CA . SER A 1 207 ? -1.285 -8.086 -5.692 1.00 88.44 207 SER A CA 1
ATOM 1568 C C . SER A 1 207 ? -2.488 -9.007 -5.922 1.00 88.44 207 SER A C 1
ATOM 1570 O O . SER A 1 207 ? -3.596 -8.510 -6.140 1.00 88.44 207 SER A O 1
ATOM 1572 N N . PRO A 1 208 ? -2.335 -10.331 -5.760 1.00 86.94 208 PRO A N 1
ATOM 1573 C CA . PRO A 1 208 ? -3.463 -11.205 -5.442 1.00 86.94 208 PRO A CA 1
ATOM 1574 C C . PRO A 1 208 ? -4.268 -10.699 -4.232 1.00 86.94 208 PRO A C 1
ATOM 1576 O O . PRO A 1 208 ? -3.731 -9.967 -3.390 1.00 86.94 208 PRO A O 1
ATOM 1579 N N . GLU A 1 209 ? -5.545 -11.091 -4.152 1.00 89.25 209 GLU A N 1
ATOM 1580 C CA . GLU A 1 209 ? -6.404 -10.789 -2.996 1.00 89.25 209 GLU A CA 1
ATOM 1581 C C . GLU A 1 209 ? -5.850 -11.483 -1.745 1.00 89.25 209 GLU A C 1
ATOM 1583 O O . GLU A 1 209 ? -5.469 -12.655 -1.781 1.00 89.25 209 GLU A O 1
ATOM 1588 N N . PHE A 1 210 ? -5.851 -10.769 -0.624 1.00 90.19 210 PHE A N 1
ATOM 1589 C CA . PHE A 1 210 ? -5.601 -11.310 0.704 1.00 90.19 210 PHE A CA 1
ATOM 1590 C C . PHE A 1 210 ? -6.707 -10.892 1.669 1.00 90.19 210 PHE A C 1
ATOM 1592 O O . PHE A 1 210 ? -7.454 -9.946 1.423 1.00 90.19 210 PHE A O 1
ATOM 1599 N N . THR A 1 211 ? -6.852 -11.637 2.764 1.00 93.44 211 THR A N 1
ATOM 1600 C CA . THR A 1 211 ? -7.947 -11.441 3.719 1.00 93.44 211 THR A CA 1
ATOM 1601 C C . THR A 1 211 ? -7.418 -11.183 5.125 1.00 93.44 211 THR A C 1
ATOM 1603 O O . THR A 1 211 ? -6.528 -11.885 5.598 1.00 93.44 211 THR A O 1
ATOM 1606 N N . ILE A 1 212 ? -8.015 -10.215 5.822 1.00 94.75 212 ILE A N 1
ATOM 1607 C CA . ILE A 1 212 ? -7.774 -9.940 7.242 1.00 94.75 212 ILE A CA 1
ATOM 1608 C C . ILE A 1 212 ? -9.039 -10.281 8.038 1.00 94.75 212 ILE A C 1
ATOM 1610 O O . ILE A 1 212 ? -10.133 -9.814 7.718 1.00 94.75 212 ILE A O 1
ATOM 1614 N N . ASP A 1 213 ? -8.889 -11.098 9.082 1.00 94.88 213 ASP A N 1
ATOM 1615 C CA . ASP A 1 213 ? -9.971 -11.407 10.022 1.00 94.88 213 ASP A CA 1
ATOM 1616 C C . ASP A 1 213 ? -10.125 -10.269 11.039 1.00 94.88 213 ASP A C 1
ATOM 1618 O O . ASP A 1 213 ? -9.314 -10.106 11.952 1.00 94.88 213 ASP A O 1
ATOM 1622 N N . LEU A 1 214 ? -11.183 -9.480 10.877 1.00 92.19 214 LEU A N 1
ATOM 1623 C CA . LEU A 1 214 ? -11.441 -8.301 11.696 1.00 92.19 214 LEU A CA 1
ATOM 1624 C C . LEU A 1 214 ? -11.884 -8.662 13.111 1.00 92.19 214 LEU A C 1
ATOM 1626 O O . LEU A 1 214 ? -11.620 -7.917 14.046 1.00 92.19 214 LEU A O 1
ATOM 1630 N N . LYS A 1 215 ? -12.536 -9.813 13.299 1.00 91.12 215 LYS A N 1
ATOM 1631 C CA . LYS A 1 215 ? -12.973 -10.248 14.632 1.00 91.12 215 LYS A CA 1
ATOM 1632 C C . LYS A 1 215 ? -11.791 -10.724 15.458 1.00 91.12 215 LYS A C 1
ATOM 1634 O O . LYS A 1 215 ? -11.715 -10.416 16.644 1.00 91.12 215 LYS A O 1
ATOM 1639 N N . LYS A 1 216 ? -10.865 -11.457 14.835 1.00 94.56 216 LYS A N 1
ATOM 1640 C CA . LYS A 1 216 ? -9.634 -11.920 15.485 1.00 94.56 216 LYS A CA 1
ATOM 1641 C C . LYS A 1 216 ? -8.762 -10.747 15.943 1.00 94.56 216 LYS A C 1
ATOM 1643 O O . LYS A 1 216 ? -8.137 -10.833 17.001 1.00 94.56 216 LYS A O 1
ATOM 1648 N N . TRP A 1 217 ? -8.728 -9.672 15.158 1.00 94.38 217 TRP A N 1
ATOM 1649 C CA . TRP A 1 217 ? -7.816 -8.543 15.352 1.00 94.38 217 TRP A CA 1
ATOM 1650 C C . TRP A 1 217 ? -8.484 -7.240 15.803 1.00 94.38 217 TRP A C 1
ATOM 1652 O O . TRP A 1 217 ? -7.829 -6.207 15.793 1.00 94.38 217 TRP A O 1
ATOM 1662 N N . ALA A 1 218 ? -9.745 -7.285 16.234 1.00 91.12 218 ALA A N 1
ATOM 1663 C CA . ALA A 1 218 ? -10.487 -6.103 16.669 1.00 91.12 218 ALA A CA 1
ATOM 1664 C C . ALA A 1 218 ? -9.740 -5.311 17.757 1.00 91.12 218 ALA A C 1
ATOM 1666 O O . ALA A 1 218 ? -9.252 -5.891 18.736 1.00 91.12 218 ALA A O 1
ATOM 1667 N N . GLY A 1 219 ? -9.693 -3.986 17.607 1.00 88.75 219 GLY A N 1
ATOM 1668 C CA . GLY A 1 219 ? -9.004 -3.078 18.527 1.00 88.75 219 GLY A CA 1
ATOM 1669 C C . GLY A 1 219 ? -7.476 -3.120 18.440 1.00 88.75 219 GLY A C 1
ATOM 1670 O O . GLY A 1 219 ? -6.819 -2.712 19.401 1.00 88.75 219 GLY A O 1
ATOM 1671 N N . LYS A 1 220 ? -6.896 -3.688 17.375 1.00 94.31 220 LYS A N 1
ATOM 1672 C CA . LYS A 1 220 ? -5.444 -3.868 17.217 1.00 94.31 220 LYS A CA 1
ATOM 1673 C C . LYS A 1 220 ? -4.972 -3.470 15.824 1.00 94.31 220 LYS A C 1
ATOM 1675 O O . LYS A 1 220 ? -5.721 -3.529 14.854 1.00 94.31 220 LYS A O 1
ATOM 1680 N N . ASP A 1 221 ? -3.684 -3.168 15.732 1.00 96.75 221 ASP A N 1
ATOM 1681 C CA . ASP A 1 221 ? -3.056 -2.731 14.491 1.00 96.75 221 ASP A CA 1
ATOM 1682 C C . ASP A 1 221 ? -2.510 -3.905 13.672 1.00 96.75 221 ASP A C 1
ATOM 1684 O O . ASP A 1 221 ? -1.784 -4.763 14.180 1.00 96.75 221 ASP A O 1
ATOM 1688 N N . VAL A 1 222 ? -2.803 -3.910 12.373 1.00 97.31 222 VAL A N 1
ATOM 1689 C CA . VAL A 1 222 ? -2.189 -4.811 11.388 1.00 97.31 222 VAL A CA 1
ATOM 1690 C C . VAL A 1 222 ? -1.271 -3.991 10.490 1.00 97.31 222 VAL A C 1
ATOM 1692 O O . VAL A 1 222 ? -1.683 -2.965 9.958 1.00 97.31 222 VAL A O 1
ATOM 1695 N N . ARG A 1 223 ? -0.030 -4.436 10.275 1.00 97.38 223 ARG A N 1
ATOM 1696 C CA . ARG A 1 223 ? 0.916 -3.736 9.388 1.00 97.38 223 ARG A CA 1
ATOM 1697 C C . ARG A 1 223 ? 0.958 -4.423 8.035 1.00 97.38 223 ARG A C 1
ATOM 1699 O O . ARG A 1 223 ? 1.118 -5.636 7.961 1.00 97.38 223 ARG A O 1
ATOM 1706 N N . ILE A 1 224 ? 0.855 -3.653 6.962 1.00 96.88 224 ILE A N 1
ATOM 1707 C CA . ILE A 1 224 ? 0.852 -4.150 5.586 1.00 96.88 224 ILE A CA 1
ATOM 1708 C C . ILE A 1 224 ? 1.997 -3.470 4.845 1.00 96.88 224 ILE A C 1
ATOM 1710 O O . ILE A 1 224 ? 2.068 -2.245 4.812 1.00 96.88 224 ILE A O 1
ATOM 1714 N N . ARG A 1 225 ? 2.909 -4.253 4.268 1.00 96.19 225 ARG A N 1
ATOM 1715 C CA . ARG A 1 225 ? 4.137 -3.761 3.635 1.00 96.19 225 ARG A CA 1
ATOM 1716 C C . ARG A 1 225 ? 4.246 -4.209 2.190 1.00 96.19 225 ARG A C 1
ATOM 1718 O O . ARG A 1 225 ? 4.038 -5.386 1.914 1.00 96.19 225 ARG A O 1
ATOM 1725 N N . GLY A 1 226 ? 4.669 -3.312 1.303 1.00 93.75 226 GLY A N 1
ATOM 1726 C CA . GLY A 1 226 ? 4.840 -3.574 -0.123 1.00 93.75 226 GLY A CA 1
ATOM 1727 C C . GLY A 1 226 ? 6.095 -2.971 -0.725 1.00 93.75 226 GLY A C 1
ATOM 1728 O O . GLY A 1 226 ? 6.379 -1.793 -0.527 1.00 93.75 226 GLY A O 1
ATOM 1729 N N . TRP A 1 227 ? 6.852 -3.758 -1.492 1.00 92.88 227 TRP A N 1
ATOM 1730 C CA . TRP A 1 227 ? 8.033 -3.255 -2.201 1.00 92.88 227 TRP A CA 1
ATOM 1731 C C . TRP A 1 227 ? 8.423 -4.121 -3.401 1.00 92.88 227 TRP A C 1
ATOM 1733 O O . TRP A 1 227 ? 8.151 -5.318 -3.444 1.00 92.88 227 TRP A O 1
ATOM 1743 N N . ALA A 1 228 ? 9.120 -3.526 -4.370 1.00 89.94 228 ALA A N 1
ATOM 1744 C CA . ALA A 1 228 ? 9.704 -4.255 -5.497 1.00 89.94 228 ALA A CA 1
ATOM 1745 C C . ALA A 1 228 ? 11.030 -4.942 -5.111 1.00 89.94 228 ALA A C 1
ATOM 1747 O O . ALA A 1 228 ? 11.809 -4.397 -4.320 1.00 89.94 228 ALA A O 1
ATOM 1748 N N . ASP A 1 229 ? 11.319 -6.099 -5.703 1.00 89.00 229 ASP A N 1
ATOM 1749 C CA . ASP A 1 229 ? 12.629 -6.754 -5.642 1.00 89.00 229 ASP A CA 1
ATOM 1750 C C . ASP A 1 229 ? 13.749 -5.800 -6.091 1.00 89.00 229 ASP A C 1
ATOM 1752 O O . ASP A 1 229 ? 13.564 -4.948 -6.961 1.00 89.00 229 ASP A O 1
ATOM 1756 N N . GLY A 1 230 ? 14.923 -5.919 -5.465 1.00 80.31 230 GLY A N 1
ATOM 1757 C CA . GLY A 1 230 ? 16.082 -5.067 -5.762 1.00 80.31 230 GLY A CA 1
ATOM 1758 C C . GLY A 1 230 ? 15.974 -3.620 -5.259 1.00 80.31 230 GLY A C 1
ATOM 1759 O O . GLY A 1 230 ? 16.915 -2.848 -5.427 1.00 80.31 230 GLY A O 1
ATOM 1760 N N . SER A 1 231 ? 14.861 -3.243 -4.623 1.00 83.50 231 SER A N 1
ATOM 1761 C CA . SER A 1 231 ? 14.732 -1.964 -3.919 1.00 83.50 231 SER A CA 1
ATOM 1762 C C . SER A 1 231 ? 15.238 -2.049 -2.471 1.00 83.50 231 SER A C 1
ATOM 1764 O O . SER A 1 231 ? 15.486 -3.136 -1.956 1.00 83.50 231 SER A O 1
ATOM 1766 N N . ALA A 1 232 ? 15.327 -0.908 -1.778 1.00 81.69 232 ALA A N 1
ATOM 1767 C CA . ALA A 1 232 ? 15.747 -0.804 -0.372 1.00 81.69 232 ALA A CA 1
ATOM 1768 C C . ALA A 1 232 ? 14.777 -1.440 0.665 1.00 81.69 232 ALA A C 1
ATOM 1770 O O . ALA A 1 232 ? 14.840 -1.122 1.849 1.00 81.69 232 ALA A O 1
ATOM 1771 N N . GLY A 1 233 ? 13.863 -2.324 0.243 1.00 85.81 233 GLY A N 1
ATOM 1772 C CA . GLY A 1 233 ? 12.836 -2.927 1.101 1.00 85.81 233 GLY A CA 1
ATOM 1773 C C . GLY A 1 233 ? 11.755 -1.936 1.549 1.00 85.81 233 GLY A C 1
ATOM 1774 O O . GLY A 1 233 ? 11.704 -0.803 1.071 1.00 85.81 233 GLY A O 1
ATOM 1775 N N . ALA A 1 234 ? 10.867 -2.357 2.453 1.00 83.81 234 ALA A N 1
ATOM 1776 C CA . ALA A 1 234 ? 9.832 -1.472 2.998 1.00 83.81 234 ALA A CA 1
ATOM 1777 C C . ALA A 1 234 ? 10.438 -0.288 3.776 1.00 83.81 234 ALA A C 1
ATOM 1779 O O . ALA A 1 234 ? 10.015 0.848 3.596 1.00 83.81 234 ALA A O 1
ATOM 1780 N N . GLU A 1 235 ? 11.489 -0.546 4.558 1.00 82.44 235 GLU A N 1
ATOM 1781 C CA . GLU A 1 235 ? 12.120 0.444 5.445 1.00 82.44 235 GLU A CA 1
ATOM 1782 C C . GLU A 1 235 ? 12.778 1.612 4.691 1.00 82.44 235 GLU A C 1
ATOM 1784 O O . GLU A 1 235 ? 12.871 2.715 5.220 1.00 82.44 235 GLU A O 1
ATOM 1789 N N . GLY A 1 236 ? 13.216 1.403 3.443 1.00 80.44 236 GLY A N 1
ATOM 1790 C CA . GLY A 1 236 ? 13.869 2.455 2.659 1.00 80.44 236 GLY A CA 1
ATOM 1791 C C . GLY A 1 236 ? 12.947 3.597 2.213 1.00 80.44 236 GLY A C 1
ATOM 1792 O O . GLY A 1 236 ? 13.452 4.646 1.832 1.00 80.44 236 GLY A O 1
ATOM 1793 N N . TYR A 1 237 ? 11.625 3.389 2.226 1.00 82.81 237 TYR A N 1
ATOM 1794 C CA . TYR A 1 237 ? 10.603 4.374 1.832 1.00 82.81 237 TYR A CA 1
ATOM 1795 C C . TYR A 1 237 ? 9.297 4.096 2.591 1.00 82.81 237 TYR A C 1
ATOM 1797 O O . TYR A 1 237 ? 8.245 3.889 1.981 1.00 82.81 237 TYR A O 1
ATOM 1805 N N . ILE A 1 238 ? 9.380 3.982 3.917 1.00 86.50 238 ILE A N 1
ATOM 1806 C CA . ILE A 1 238 ? 8.288 3.482 4.767 1.00 86.50 238 ILE A CA 1
ATOM 1807 C C . ILE A 1 238 ? 6.969 4.251 4.570 1.00 86.50 238 ILE A C 1
ATOM 1809 O O . ILE A 1 238 ? 5.904 3.640 4.547 1.00 86.50 238 ILE A O 1
ATOM 1813 N N . GLU A 1 239 ? 7.041 5.552 4.293 1.00 84.44 239 GLU A N 1
ATOM 1814 C CA . GLU A 1 239 ? 5.912 6.460 4.041 1.00 84.44 239 GLU A CA 1
ATOM 1815 C C . GLU A 1 239 ? 5.076 6.090 2.820 1.00 84.44 239 GLU A C 1
ATOM 1817 O O . GLU A 1 239 ? 3.923 6.496 2.697 1.00 84.44 239 GLU A O 1
ATOM 1822 N N . HIS A 1 240 ? 5.664 5.313 1.915 1.00 85.25 240 HIS A N 1
ATOM 1823 C CA . HIS A 1 240 ? 5.038 4.854 0.685 1.00 85.25 240 HIS A CA 1
ATOM 1824 C C . HIS A 1 240 ? 4.983 3.333 0.593 1.00 85.25 240 HIS A C 1
ATOM 1826 O O . HIS A 1 240 ? 4.552 2.810 -0.428 1.00 85.25 240 HIS A O 1
ATOM 1832 N N . ARG A 1 241 ? 5.462 2.607 1.607 1.00 90.06 241 ARG A N 1
ATOM 1833 C CA . ARG A 1 241 ? 5.633 1.149 1.542 1.00 90.06 241 ARG A CA 1
ATOM 1834 C C . ARG A 1 241 ? 5.023 0.401 2.700 1.00 90.06 241 ARG A C 1
ATOM 1836 O O . ARG A 1 241 ? 4.913 -0.816 2.606 1.00 90.06 241 ARG A O 1
ATOM 1843 N N . GLU A 1 242 ? 4.632 1.089 3.761 1.00 93.81 242 GLU A N 1
ATOM 1844 C CA . GLU A 1 242 ? 3.949 0.490 4.893 1.00 93.81 242 GLU A CA 1
ATOM 1845 C C . GLU A 1 242 ? 2.651 1.234 5.194 1.00 93.81 242 GLU A C 1
ATOM 1847 O O . GLU A 1 242 ? 2.613 2.463 5.229 1.00 93.81 242 GLU A O 1
ATOM 1852 N N . THR A 1 243 ? 1.593 0.470 5.440 1.00 94.12 243 THR A N 1
ATOM 1853 C CA . THR A 1 243 ? 0.334 0.956 5.994 1.00 94.12 243 THR A CA 1
ATOM 1854 C C . THR A 1 243 ? 0.048 0.242 7.308 1.00 94.12 243 THR A C 1
ATOM 1856 O O . THR A 1 243 ? 0.044 -0.988 7.357 1.00 94.12 243 THR A O 1
ATOM 1859 N N . ILE A 1 244 ? -0.225 1.005 8.361 1.00 95.56 244 ILE A N 1
ATOM 1860 C CA . ILE A 1 244 ? -0.818 0.520 9.604 1.00 95.56 244 ILE A CA 1
ATOM 1861 C C . ILE A 1 244 ? -2.335 0.596 9.449 1.00 95.56 244 ILE A C 1
ATOM 1863 O O . ILE A 1 244 ? -2.889 1.665 9.219 1.00 95.56 244 ILE A O 1
ATOM 1867 N N . LEU A 1 245 ? -3.005 -0.545 9.538 1.00 94.69 245 LEU A N 1
ATOM 1868 C CA . LEU A 1 245 ? -4.455 -0.652 9.531 1.00 94.69 245 LEU A CA 1
ATOM 1869 C C . LEU A 1 245 ? -4.956 -0.784 10.971 1.00 94.69 245 LEU A C 1
ATOM 1871 O O . LEU A 1 245 ? -4.682 -1.788 11.628 1.00 94.69 245 LEU A O 1
ATOM 1875 N N . HIS A 1 246 ? -5.715 0.210 11.419 1.00 93.38 246 HIS A N 1
ATOM 1876 C CA . HIS A 1 246 ? -6.336 0.268 12.736 1.00 93.38 246 HIS A CA 1
ATOM 1877 C C . HIS A 1 246 ? -7.715 -0.407 12.699 1.00 93.38 246 HIS A C 1
ATOM 1879 O O . HIS A 1 246 ? -8.596 0.017 11.937 1.00 93.38 246 HIS A O 1
ATOM 1885 N N . LEU A 1 247 ? -7.887 -1.464 13.502 1.00 90.06 247 LEU A N 1
ATOM 1886 C CA . LEU A 1 247 ? -9.087 -2.313 13.577 1.00 90.06 247 LEU A CA 1
ATOM 1887 C C . LEU A 1 247 ? -9.802 -2.223 14.923 1.00 90.06 247 LEU A C 1
ATOM 1889 O O . LEU A 1 247 ? -9.224 -1.693 15.891 1.00 90.06 247 LEU A O 1
#

Radius of gyration: 24.6 Å; chains: 1; bounding box: 83×61×75 Å

Foldseek 3Di:
DDDDDDDDDDDDDDDDDDDDDPPADQQAADADPVLQHPVVVVVVVVQQDWDQAPVRDIDTFDKDWDKQPAQDPVDPDDPQVCPPVVLVVLQPDQAAKFKDKDWNHFIKIKIFTDWRPLDAIEIGTNGAHPVQKTKMKMKIFHHLPPDDDPVRSVVVLQLCLFAKKKKKWKQAPVRDIDIFIEHSAQDTVYPGHNVRTHPGGRRMHIHPMDIDRCVVRGQHKMKMFMDIPPDPGCSVGVSRGIYIYGD